Protein AF-A0A2A4JKI3-F1 (afdb_monomer)

pLDDT: mean 81.16, std 12.33, range [40.03, 95.62]

Structure (mmCIF, N/CA/C/O backbone):
data_AF-A0A2A4JKI3-F1
#
_entry.id   AF-A0A2A4JKI3-F1
#
loop_
_atom_site.group_PDB
_atom_site.id
_atom_site.type_symbol
_atom_site.label_atom_id
_atom_site.label_alt_id
_atom_site.label_comp_id
_atom_site.label_asym_id
_atom_site.label_entity_id
_atom_site.label_seq_id
_atom_site.pdbx_PDB_ins_code
_atom_site.Cartn_x
_atom_site.Cartn_y
_atom_site.Cartn_z
_atom_site.occupancy
_atom_site.B_iso_or_equiv
_atom_site.auth_seq_id
_atom_site.auth_comp_id
_atom_site.auth_asym_id
_atom_site.auth_atom_id
_atom_site.pdbx_PDB_model_num
ATOM 1 N N . MET A 1 1 ? -7.320 27.227 20.372 1.00 40.03 1 MET A N 1
ATOM 2 C CA . MET A 1 1 ? -8.506 26.398 20.065 1.00 40.03 1 MET A CA 1
ATOM 3 C C . MET A 1 1 ? -8.013 24.995 19.763 1.00 40.03 1 MET A C 1
ATOM 5 O O . MET A 1 1 ? -7.219 24.839 18.846 1.00 40.03 1 MET A O 1
ATOM 9 N N . LYS A 1 2 ? -8.360 24.001 20.586 1.00 55.75 2 LYS A N 1
ATOM 10 C CA . LYS A 1 2 ? -8.004 22.604 20.304 1.00 55.75 2 LYS A CA 1
ATOM 11 C C . LYS A 1 2 ? -8.910 22.155 19.156 1.00 55.75 2 LYS A C 1
ATOM 13 O O . LYS A 1 2 ? -10.120 22.131 19.334 1.00 55.75 2 LYS A O 1
ATOM 18 N N . GLY A 1 3 ? -8.345 21.924 17.973 1.00 58.88 3 GLY A N 1
ATOM 19 C CA . GLY A 1 3 ? -9.118 21.467 16.820 1.00 58.88 3 GLY A CA 1
ATOM 20 C C . GLY A 1 3 ? -9.644 20.059 17.081 1.00 58.88 3 GLY A C 1
ATOM 21 O O . GLY A 1 3 ? -8.864 19.109 17.128 1.00 58.88 3 GLY A O 1
ATOM 22 N N . GLU A 1 4 ? -10.950 19.923 17.292 1.00 60.06 4 GLU A N 1
ATOM 23 C CA . GLU A 1 4 ? -11.602 18.619 17.369 1.00 60.06 4 GLU A CA 1
ATOM 24 C C . GLU A 1 4 ? -11.674 18.031 15.958 1.00 60.06 4 GLU A C 1
ATOM 26 O O . GLU A 1 4 ? -12.298 18.589 15.058 1.00 60.06 4 GLU A O 1
ATOM 31 N N . ILE A 1 5 ? -10.970 16.920 15.737 1.00 69.69 5 ILE A N 1
ATOM 32 C CA . ILE A 1 5 ? -10.946 16.248 14.435 1.00 69.69 5 ILE A CA 1
ATOM 33 C C . ILE A 1 5 ? -12.315 15.576 14.224 1.00 69.69 5 ILE A C 1
ATOM 35 O O . ILE A 1 5 ? -12.744 14.828 15.108 1.00 69.69 5 ILE A O 1
ATOM 39 N N . PRO A 1 6 ? -13.002 15.806 13.087 1.00 63.47 6 PRO A N 1
ATOM 40 C CA . PRO A 1 6 ? -14.344 15.279 12.856 1.00 63.47 6 PRO A CA 1
ATOM 41 C C . PRO A 1 6 ? -14.367 13.747 12.891 1.00 63.47 6 PRO A C 1
ATOM 43 O O . PRO A 1 6 ? -13.513 13.074 12.314 1.00 63.47 6 PRO A O 1
ATOM 46 N N . VAL A 1 7 ? -15.374 13.187 13.567 1.00 63.50 7 VAL A N 1
ATOM 47 C CA . VAL A 1 7 ? -15.608 11.739 13.628 1.00 63.50 7 VAL A CA 1
ATOM 48 C C . VAL A 1 7 ? -16.392 11.322 12.384 1.00 63.50 7 VAL A C 1
ATOM 50 O O . VAL A 1 7 ? -17.596 11.562 12.287 1.00 63.50 7 VAL A O 1
ATOM 53 N N . CYS A 1 8 ? -15.725 10.678 11.427 1.00 58.94 8 CYS A N 1
ATOM 54 C CA . CYS A 1 8 ? -16.383 10.145 10.236 1.00 58.94 8 CYS A CA 1
ATOM 55 C C . CYS A 1 8 ? -17.254 8.937 10.609 1.00 58.94 8 CYS A C 1
ATOM 57 O O . CYS A 1 8 ? -16.764 7.832 10.833 1.00 58.94 8 CYS A O 1
ATOM 59 N N . THR A 1 9 ? -18.572 9.135 10.684 1.00 63.34 9 THR A N 1
ATOM 60 C CA . THR A 1 9 ? -19.531 8.066 11.020 1.00 63.34 9 THR A CA 1
ATOM 61 C C . THR A 1 9 ? -19.961 7.230 9.811 1.00 63.34 9 THR A C 1
ATOM 63 O O . THR A 1 9 ? -20.521 6.146 9.991 1.00 63.34 9 THR A O 1
ATOM 66 N N . ARG A 1 10 ? -19.692 7.704 8.585 1.00 65.62 10 ARG A N 1
ATOM 67 C CA . ARG A 1 10 ? -20.086 7.073 7.315 1.00 65.62 10 ARG A CA 1
ATOM 68 C C . ARG A 1 10 ? -18.909 7.057 6.332 1.00 65.62 10 ARG A C 1
ATOM 70 O O . ARG A 1 10 ? -18.187 8.042 6.223 1.00 65.62 10 ARG A O 1
ATOM 77 N N . CYS A 1 11 ? -18.728 5.941 5.624 1.00 65.31 11 CYS A N 1
ATOM 78 C CA . CYS A 1 11 ? -17.805 5.826 4.485 1.00 65.31 11 CYS A CA 1
ATOM 79 C C . CYS A 1 11 ? -18.468 6.407 3.215 1.00 65.31 11 CYS A C 1
ATOM 81 O O . CYS A 1 11 ? -19.695 6.536 3.194 1.00 65.31 11 CYS A O 1
ATOM 83 N N . CYS A 1 12 ? -17.713 6.689 2.141 1.00 63.09 12 CYS A N 1
ATOM 84 C CA . CYS A 1 12 ? -18.229 7.309 0.899 1.00 63.09 12 CYS A CA 1
ATOM 85 C C . CYS A 1 12 ? -19.414 6.574 0.223 1.00 63.09 12 CYS A C 1
ATOM 87 O O . CYS A 1 12 ? -20.092 7.162 -0.610 1.00 63.09 12 CYS A O 1
ATOM 89 N N . PHE A 1 13 ? -19.720 5.332 0.620 1.00 58.78 13 PHE A N 1
ATOM 90 C CA . PHE A 1 13 ? -20.855 4.535 0.128 1.00 58.78 13 PHE A CA 1
ATOM 91 C C . PHE A 1 13 ? -21.961 4.286 1.168 1.00 58.78 13 PHE A C 1
ATOM 93 O O . PHE A 1 13 ? -22.717 3.328 1.043 1.00 58.78 13 PHE A O 1
ATOM 100 N N . CYS A 1 14 ? -22.038 5.074 2.248 1.00 65.06 14 CYS A N 1
ATOM 101 C CA . CYS A 1 14 ? -22.984 4.857 3.360 1.00 65.06 14 CYS A CA 1
ATOM 102 C C . CYS A 1 14 ? -22.861 3.482 4.056 1.00 65.06 14 CYS A C 1
ATOM 104 O O . CYS A 1 14 ? -23.663 3.147 4.929 1.00 65.06 14 CYS A O 1
ATOM 106 N N . LEU A 1 15 ? -21.834 2.695 3.722 1.00 67.06 15 LEU A N 1
ATOM 107 C CA . LEU A 1 15 ? -21.525 1.443 4.393 1.00 67.06 15 LEU A CA 1
ATOM 108 C C . LEU A 1 15 ? -21.049 1.734 5.823 1.00 67.06 15 LEU A C 1
ATOM 110 O O . LEU A 1 15 ? -20.302 2.698 6.043 1.00 67.06 15 LEU A O 1
ATOM 114 N N . PRO A 1 16 ? -21.454 0.912 6.810 1.00 77.75 16 PRO A N 1
ATOM 115 C CA . PRO A 1 16 ? -20.935 1.039 8.162 1.00 77.75 16 PRO A CA 1
ATOM 116 C C . PRO A 1 16 ? -19.412 0.888 8.116 1.00 77.75 16 PRO A C 1
ATOM 118 O O . PRO A 1 16 ? -18.913 -0.044 7.487 1.00 77.75 16 PRO A O 1
ATOM 121 N N . LEU A 1 17 ? -18.703 1.805 8.785 1.00 78.12 17 LEU A N 1
ATOM 122 C CA . LEU A 1 17 ? -17.241 1.974 8.757 1.00 78.12 17 LEU A CA 1
ATOM 123 C C . LEU A 1 17 ? -16.471 0.642 8.707 1.00 78.12 17 LEU A C 1
ATOM 125 O O . LEU A 1 17 ? -15.689 0.411 7.791 1.00 78.12 17 LEU A O 1
ATOM 129 N N . ARG A 1 18 ? -16.815 -0.278 9.616 1.00 83.38 18 ARG A N 1
ATOM 130 C CA . ARG A 1 18 ? -16.218 -1.614 9.709 1.00 83.38 18 ARG A CA 1
ATOM 131 C C . ARG A 1 18 ? -16.399 -2.457 8.445 1.00 83.38 18 ARG A C 1
ATOM 133 O O . ARG A 1 18 ? -15.456 -3.090 8.005 1.00 83.38 18 ARG A O 1
ATOM 140 N N . ARG A 1 19 ? -17.590 -2.480 7.831 1.00 87.19 19 ARG A N 1
ATOM 141 C CA . ARG A 1 19 ? -17.819 -3.264 6.599 1.00 87.19 19 ARG A CA 1
ATOM 142 C C . ARG A 1 19 ? -17.070 -2.677 5.409 1.00 87.19 19 ARG A C 1
ATOM 144 O O . ARG A 1 19 ? -16.574 -3.446 4.600 1.00 87.19 19 ARG A O 1
ATOM 151 N N . GLY A 1 20 ? -16.985 -1.349 5.307 1.00 87.38 20 GLY A N 1
ATOM 152 C CA . GLY A 1 20 ? -16.233 -0.693 4.232 1.00 87.38 20 GLY A CA 1
ATOM 153 C C . GLY A 1 20 ? -14.737 -0.995 4.318 1.00 87.38 20 GLY A C 1
ATOM 154 O O . GLY A 1 20 ? -14.119 -1.377 3.331 1.00 87.38 20 GLY A O 1
ATOM 155 N N . LEU A 1 21 ? -14.187 -0.907 5.526 1.00 87.44 21 LEU A N 1
ATOM 156 C CA . LEU A 1 21 ? -12.785 -1.178 5.815 1.00 87.44 21 LEU A CA 1
ATOM 157 C C . LEU A 1 21 ? -12.411 -2.653 5.575 1.00 87.44 21 LEU A C 1
ATOM 159 O O . LEU A 1 21 ? -11.377 -2.953 4.982 1.00 87.44 21 LEU A O 1
ATOM 163 N N . LEU A 1 22 ? -13.306 -3.570 5.941 1.00 91.12 22 LEU A N 1
ATOM 164 C CA . LEU A 1 22 ? -13.141 -5.006 5.723 1.00 91.12 22 LEU A CA 1
ATOM 165 C C . LEU A 1 22 ? -13.308 -5.382 4.236 1.00 91.12 22 LEU A C 1
ATOM 167 O O . LEU A 1 22 ? -12.533 -6.177 3.714 1.00 91.12 22 LEU A O 1
ATOM 171 N N . ALA A 1 23 ? -14.254 -4.757 3.523 1.00 92.12 23 ALA A N 1
ATOM 172 C CA . ALA A 1 23 ? -14.400 -4.912 2.074 1.00 92.12 23 ALA A CA 1
ATOM 173 C C . ALA A 1 23 ? -13.159 -4.418 1.318 1.00 92.12 23 ALA A C 1
ATOM 175 O O . ALA A 1 23 ? -12.703 -5.084 0.392 1.00 92.12 23 ALA A O 1
ATOM 176 N N . TRP A 1 24 ? -12.578 -3.292 1.741 1.00 88.69 24 TRP A N 1
ATOM 177 C CA . TRP A 1 24 ? -11.319 -2.813 1.181 1.00 88.69 24 TRP A CA 1
ATOM 178 C C . TRP A 1 24 ? -10.157 -3.765 1.463 1.00 88.69 24 TRP A C 1
ATOM 180 O O . TRP A 1 24 ? -9.398 -4.070 0.551 1.00 88.69 24 TRP A O 1
ATOM 190 N N . GLY A 1 25 ? -10.043 -4.277 2.694 1.00 91.69 25 GLY A N 1
ATOM 191 C CA . GLY A 1 25 ? -9.040 -5.287 3.037 1.00 91.69 25 GLY A CA 1
ATOM 192 C C . GLY A 1 25 ? -9.123 -6.518 2.130 1.00 91.69 25 GLY A C 1
ATOM 193 O O . GLY A 1 25 ? -8.103 -6.977 1.627 1.00 91.69 25 GLY A O 1
ATOM 194 N N . TYR A 1 26 ? -10.333 -7.005 1.836 1.00 94.50 26 TYR A N 1
ATOM 195 C CA . TYR A 1 26 ? -10.526 -8.099 0.878 1.00 94.50 26 TYR A CA 1
ATOM 196 C C . TYR A 1 26 ? -10.175 -7.723 -0.559 1.00 94.50 26 TYR A C 1
ATOM 198 O O . TYR A 1 26 ? -9.514 -8.505 -1.236 1.00 94.50 26 TYR A O 1
ATOM 206 N N . LEU A 1 27 ? -10.594 -6.544 -1.027 1.00 93.00 27 LEU A N 1
ATOM 207 C CA . LEU A 1 27 ? -10.241 -6.072 -2.366 1.00 93.00 27 LEU A CA 1
ATOM 208 C C . LEU A 1 27 ? -8.719 -6.000 -2.524 1.00 93.00 27 LEU A C 1
ATOM 210 O O . LEU A 1 27 ? -8.181 -6.475 -3.520 1.00 93.00 27 LEU A O 1
ATOM 214 N N . LYS A 1 28 ? -8.034 -5.473 -1.507 1.00 91.06 28 LYS A N 1
ATOM 215 C CA . LYS A 1 28 ? -6.579 -5.407 -1.456 1.00 91.06 28 LYS A CA 1
ATOM 216 C C . LYS A 1 28 ? -5.944 -6.799 -1.480 1.00 91.06 28 LYS A C 1
ATOM 218 O O . LYS A 1 28 ? -5.084 -7.028 -2.317 1.00 91.06 28 LYS A O 1
ATOM 223 N N . LEU A 1 29 ? -6.427 -7.752 -0.678 1.00 94.25 29 LEU A N 1
ATOM 224 C CA . LEU A 1 29 ? -5.935 -9.137 -0.724 1.00 94.25 29 LEU A CA 1
ATOM 225 C C . LEU A 1 29 ? -6.094 -9.784 -2.101 1.00 94.25 29 LEU A C 1
ATOM 227 O O . LEU A 1 29 ? -5.197 -10.502 -2.533 1.00 94.25 29 LEU A O 1
ATOM 231 N N . ILE A 1 30 ? -7.213 -9.549 -2.793 1.00 95.62 30 ILE A N 1
ATOM 232 C CA . ILE A 1 30 ? -7.428 -10.076 -4.148 1.00 95.62 30 ILE A CA 1
ATOM 233 C C . ILE A 1 30 ? -6.391 -9.487 -5.107 1.00 95.62 30 ILE A C 1
ATOM 235 O O . ILE A 1 30 ? -5.756 -10.234 -5.846 1.00 95.62 30 ILE A O 1
ATOM 239 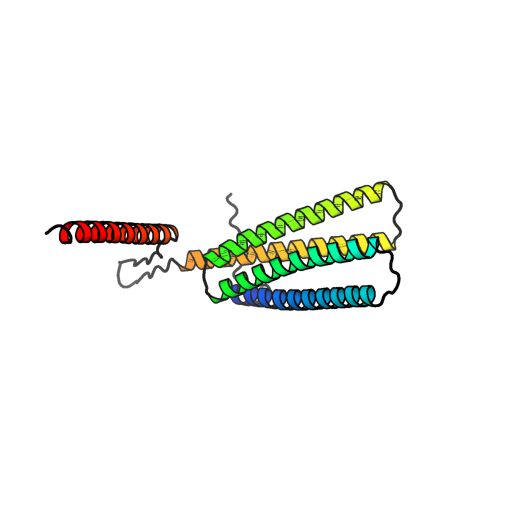N N . VAL A 1 31 ? -6.189 -8.167 -5.067 1.00 93.25 31 VAL A N 1
ATOM 240 C CA . VAL A 1 31 ? -5.192 -7.481 -5.902 1.00 93.25 31 VAL A CA 1
ATOM 241 C C . VAL A 1 31 ? -3.779 -7.985 -5.598 1.00 93.25 31 VAL A C 1
ATOM 243 O O . VAL A 1 31 ? -3.060 -8.347 -6.526 1.00 93.25 31 VAL A O 1
ATOM 246 N N . ASP A 1 32 ? -3.408 -8.087 -4.322 1.00 92.25 32 ASP A N 1
ATOM 247 C CA . ASP A 1 32 ? -2.088 -8.561 -3.896 1.00 92.25 32 ASP A CA 1
ATOM 248 C C . ASP A 1 32 ? -1.869 -10.028 -4.316 1.00 92.25 32 ASP A C 1
ATOM 250 O O . ASP A 1 32 ? -0.795 -10.383 -4.797 1.00 92.25 32 ASP A O 1
ATOM 254 N N . THR A 1 33 ? -2.902 -10.876 -4.231 1.00 94.56 33 THR A N 1
ATOM 255 C CA . THR A 1 33 ? -2.841 -12.278 -4.686 1.00 94.56 33 THR A CA 1
A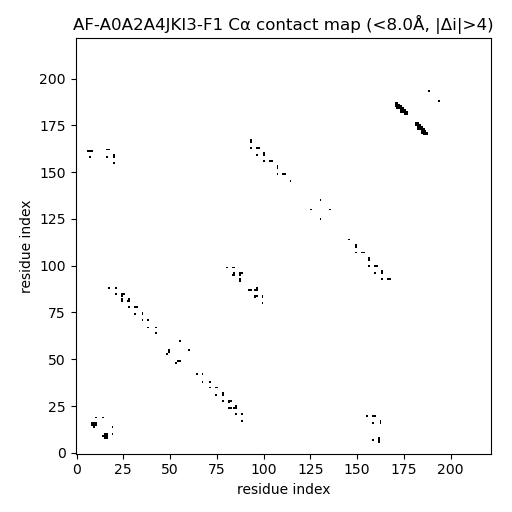TOM 256 C C . THR A 1 33 ? -2.622 -12.374 -6.194 1.00 94.56 33 THR A C 1
ATOM 258 O O . THR A 1 33 ? -1.766 -13.134 -6.643 1.00 94.56 33 THR A O 1
ATOM 261 N N . LEU A 1 34 ? -3.375 -11.601 -6.986 1.00 94.94 34 LEU A N 1
ATOM 262 C CA . LEU A 1 34 ? -3.215 -11.562 -8.443 1.00 94.94 34 LEU A CA 1
ATOM 263 C C . LEU A 1 34 ? -1.823 -11.060 -8.835 1.00 94.94 34 LEU A C 1
ATOM 265 O O . LEU A 1 34 ? -1.208 -11.603 -9.750 1.00 94.94 34 LEU A O 1
ATOM 269 N N . TYR A 1 35 ? -1.310 -10.060 -8.118 1.00 91.44 35 TYR A N 1
ATOM 270 C CA . TYR A 1 35 ? 0.022 -9.520 -8.349 1.00 91.44 35 TYR A CA 1
ATOM 271 C C . TYR A 1 35 ? 1.121 -10.543 -8.035 1.00 91.44 35 TYR A C 1
ATOM 273 O O . TYR A 1 35 ? 2.015 -10.754 -8.852 1.00 91.44 35 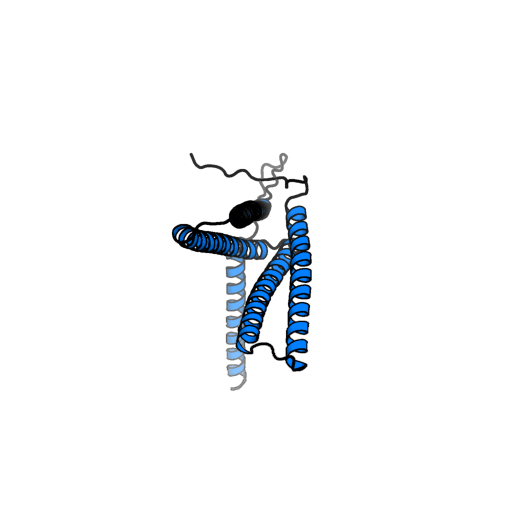TYR A O 1
ATOM 281 N N . ILE A 1 36 ? 1.039 -11.228 -6.888 1.00 93.12 36 ILE A N 1
ATOM 282 C CA . ILE A 1 36 ? 1.978 -12.300 -6.524 1.00 93.12 36 ILE A CA 1
ATOM 283 C C . ILE A 1 36 ? 1.948 -13.415 -7.574 1.00 93.12 36 ILE A C 1
ATOM 285 O O . ILE A 1 36 ? 3.010 -13.860 -8.003 1.00 93.12 36 ILE A O 1
ATOM 289 N N . ALA A 1 37 ? 0.758 -13.827 -8.026 1.00 94.75 37 ALA A N 1
ATOM 290 C CA . ALA A 1 37 ? 0.616 -14.834 -9.074 1.00 94.75 37 ALA A CA 1
ATOM 291 C C . ALA A 1 37 ? 1.309 -14.393 -10.373 1.00 94.75 37 ALA A C 1
ATOM 293 O O . ALA A 1 37 ? 2.139 -15.130 -10.901 1.00 94.75 37 ALA A O 1
ATOM 294 N N . PHE A 1 38 ? 1.056 -13.163 -10.829 1.00 93.12 38 PHE A N 1
ATOM 295 C CA . PHE A 1 38 ? 1.670 -12.606 -12.036 1.00 93.12 38 PHE A CA 1
ATOM 296 C C . PHE A 1 38 ? 3.203 -12.521 -11.946 1.00 93.12 38 PHE A C 1
ATOM 298 O O . PHE A 1 38 ? 3.907 -12.924 -12.873 1.00 93.12 38 PHE A O 1
ATOM 305 N N . VAL A 1 39 ? 3.739 -12.039 -10.819 1.00 90.00 39 VAL A N 1
ATOM 306 C CA . VAL A 1 39 ? 5.194 -11.971 -10.600 1.00 90.00 39 VAL A CA 1
ATOM 307 C C . VAL A 1 39 ? 5.803 -13.367 -10.517 1.00 90.00 39 VAL A C 1
ATOM 309 O O . VAL A 1 39 ? 6.880 -13.590 -11.064 1.00 90.00 39 VAL A O 1
ATOM 312 N N . SER A 1 40 ? 5.128 -14.318 -9.868 1.00 91.81 40 SER A N 1
ATOM 313 C CA . SER A 1 40 ? 5.609 -15.699 -9.771 1.00 91.81 40 SER A CA 1
ATOM 314 C C . SER A 1 40 ? 5.650 -16.404 -11.129 1.00 91.81 40 SER A C 1
ATOM 316 O O . SER A 1 40 ? 6.618 -17.107 -11.409 1.00 91.81 40 SER A O 1
ATOM 318 N N . ASP A 1 41 ? 4.662 -16.154 -11.990 1.00 92.50 41 ASP A N 1
ATOM 319 C CA . ASP A 1 41 ? 4.610 -16.676 -13.357 1.00 92.50 41 ASP A CA 1
ATOM 320 C C . ASP A 1 41 ? 5.724 -16.063 -14.219 1.00 92.50 41 ASP A C 1
ATOM 322 O O . ASP A 1 41 ? 6.523 -16.778 -14.819 1.00 92.50 41 ASP A O 1
ATOM 326 N N . SER A 1 42 ? 5.895 -14.738 -14.142 1.00 88.88 42 SER A N 1
ATOM 327 C CA . SER A 1 42 ? 6.986 -14.020 -14.821 1.00 88.88 42 SER A CA 1
ATOM 328 C C . SER A 1 42 ? 8.376 -14.513 -14.382 1.00 88.88 42 SER A C 1
ATOM 330 O O . SER A 1 42 ? 9.297 -14.647 -15.194 1.00 88.88 42 SER A O 1
ATOM 332 N N . LEU A 1 43 ? 8.547 -14.803 -13.087 1.00 89.81 43 LEU A N 1
ATOM 333 C CA . LEU A 1 43 ? 9.774 -15.387 -12.542 1.00 89.81 43 LEU A CA 1
ATOM 334 C C . LEU A 1 43 ? 10.003 -16.807 -13.066 1.00 89.81 43 LEU A C 1
ATOM 336 O O . LEU A 1 43 ? 11.129 -17.141 -13.438 1.00 89.81 43 LEU A O 1
ATOM 340 N N . LEU A 1 44 ? 8.955 -17.632 -13.119 1.00 90.75 44 LEU A N 1
ATOM 341 C CA . LEU A 1 44 ? 9.034 -18.995 -13.635 1.00 90.75 44 LEU A CA 1
ATOM 342 C C . LEU A 1 44 ? 9.437 -19.003 -15.113 1.00 90.75 44 LEU A C 1
ATOM 344 O O . LEU A 1 44 ? 10.362 -19.729 -15.479 1.00 90.75 44 LEU A O 1
ATOM 348 N N . GLU A 1 45 ? 8.811 -18.164 -15.942 1.00 88.69 45 GLU A N 1
ATOM 349 C CA . GLU A 1 45 ? 9.188 -18.001 -17.348 1.00 88.69 45 GLU A CA 1
ATOM 350 C C . GLU A 1 45 ? 10.656 -17.587 -17.478 1.00 88.69 45 GLU A C 1
ATOM 352 O O . GLU A 1 45 ? 11.410 -18.201 -18.233 1.00 88.69 45 GLU A O 1
ATOM 357 N N . THR A 1 46 ? 11.099 -16.603 -16.691 1.00 85.62 46 THR A N 1
ATOM 358 C CA . THR A 1 46 ? 12.491 -16.126 -16.709 1.00 85.62 46 THR A CA 1
ATOM 359 C C . THR A 1 46 ? 1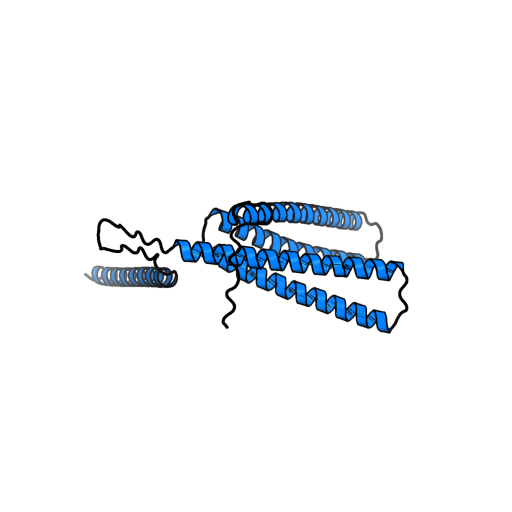3.484 -17.246 -16.375 1.00 85.62 46 THR A C 1
ATOM 361 O O . THR A 1 46 ? 14.519 -17.382 -17.034 1.00 85.62 46 THR A O 1
ATOM 364 N N . ILE A 1 47 ? 13.165 -18.090 -15.389 1.00 86.31 47 ILE A N 1
ATOM 365 C CA . ILE A 1 47 ? 13.991 -19.244 -15.011 1.00 86.31 47 ILE A CA 1
ATOM 366 C C . ILE A 1 47 ? 13.994 -20.302 -16.124 1.00 86.31 47 ILE A C 1
ATOM 368 O O . ILE A 1 47 ? 15.060 -20.805 -16.479 1.00 86.31 47 ILE A O 1
ATOM 372 N N . LEU A 1 48 ? 12.839 -20.618 -16.717 1.00 87.81 48 LEU A N 1
ATOM 373 C CA . LEU A 1 48 ? 12.732 -21.590 -17.812 1.00 87.81 48 LEU A CA 1
ATOM 374 C C . LEU A 1 48 ? 13.498 -21.139 -19.063 1.00 87.81 48 LEU A C 1
ATOM 376 O O . LEU A 1 48 ? 14.206 -21.940 -19.675 1.00 87.81 48 LEU A O 1
ATOM 380 N N . TYR A 1 49 ? 13.421 -19.853 -19.416 1.00 84.88 49 TYR A N 1
ATOM 381 C CA . TYR A 1 49 ? 14.204 -19.280 -20.512 1.00 84.88 49 TYR A CA 1
ATOM 382 C C . TYR A 1 49 ? 15.711 -19.357 -20.249 1.00 84.88 49 TYR A C 1
ATOM 384 O O . TYR A 1 49 ? 16.471 -19.668 -21.167 1.00 84.88 49 TYR A O 1
ATOM 392 N N . SER A 1 50 ? 16.136 -19.123 -19.003 1.00 83.25 50 SER A N 1
ATOM 393 C CA . SER A 1 50 ? 17.536 -19.270 -18.584 1.00 83.25 50 SER A CA 1
ATOM 394 C C . SER A 1 50 ? 18.024 -20.720 -18.722 1.00 83.25 50 SER A C 1
ATOM 396 O O . SER A 1 50 ? 19.109 -20.966 -19.249 1.00 83.25 50 SER A O 1
ATOM 398 N N . LEU A 1 51 ? 17.198 -21.698 -18.330 1.00 83.94 51 LEU A N 1
ATOM 399 C CA . LEU A 1 51 ? 17.522 -23.128 -18.429 1.00 83.94 51 LEU A CA 1
ATOM 400 C C . LEU A 1 51 ? 17.573 -23.642 -19.875 1.00 83.94 51 LEU A C 1
ATOM 402 O O . LEU A 1 51 ? 18.392 -24.506 -20.181 1.00 83.94 51 LEU A O 1
ATOM 406 N N . ASN A 1 52 ? 16.752 -23.093 -20.776 1.00 86.44 52 ASN A N 1
ATOM 407 C CA . ASN A 1 52 ? 16.730 -23.470 -22.195 1.00 86.44 52 ASN A CA 1
ATOM 408 C C . ASN A 1 52 ? 17.940 -22.956 -23.006 1.00 86.44 52 ASN A C 1
ATOM 410 O O . ASN A 1 52 ? 17.989 -23.152 -24.220 1.00 86.44 52 ASN A O 1
ATOM 414 N N . GLY A 1 53 ? 18.927 -22.317 -22.367 1.00 72.75 53 GLY A N 1
ATOM 415 C CA . GLY A 1 53 ? 20.206 -21.977 -22.999 1.00 72.75 53 GLY A CA 1
ATOM 416 C C . GLY A 1 53 ? 20.132 -20.855 -24.038 1.00 72.75 53 GLY A C 1
ATOM 417 O O . GLY A 1 53 ? 21.054 -20.695 -24.839 1.00 72.75 53 GLY A O 1
ATOM 418 N N . ILE A 1 54 ? 19.056 -20.060 -24.046 1.00 71.81 54 ILE A N 1
ATOM 419 C CA . ILE A 1 54 ? 18.979 -18.862 -24.886 1.00 71.81 54 ILE A CA 1
ATOM 420 C C . ILE A 1 54 ? 19.887 -17.802 -24.254 1.00 71.81 54 ILE A C 1
ATOM 422 O O . ILE A 1 54 ? 19.607 -17.301 -23.167 1.00 71.81 54 ILE A O 1
ATOM 426 N N . ASN A 1 55 ? 20.993 -17.488 -24.935 1.00 63.75 55 ASN A N 1
ATOM 427 C CA . ASN A 1 55 ? 22.060 -16.586 -24.487 1.00 63.75 55 ASN A CA 1
ATOM 428 C C . ASN A 1 55 ? 21.564 -15.148 -24.236 1.00 63.75 55 ASN A C 1
ATOM 430 O O . ASN A 1 55 ? 21.789 -14.248 -25.047 1.00 63.75 55 ASN A O 1
ATOM 434 N N . ARG A 1 56 ? 20.915 -14.900 -23.095 1.00 65.00 56 ARG A N 1
ATOM 435 C CA . ARG A 1 56 ? 20.802 -13.555 -22.526 1.00 65.00 56 ARG A CA 1
ATOM 436 C C . ARG A 1 56 ? 22.093 -13.214 -21.771 1.00 65.00 56 ARG A C 1
ATOM 438 O O . ARG A 1 56 ? 22.696 -14.100 -21.164 1.00 65.00 56 ARG A O 1
ATOM 445 N N . PRO A 1 57 ? 22.533 -11.943 -21.785 1.00 70.81 57 PRO A N 1
ATOM 446 C CA . PRO A 1 57 ? 23.691 -11.516 -21.010 1.00 70.81 57 PRO A CA 1
ATOM 447 C C . PRO A 1 57 ? 23.442 -11.806 -19.525 1.00 70.81 57 PRO A C 1
ATOM 449 O O . PRO A 1 57 ? 22.515 -11.266 -18.921 1.00 70.81 57 PRO A O 1
ATOM 452 N N . SER A 1 58 ? 24.273 -12.671 -18.944 1.00 72.12 58 SER A N 1
ATOM 453 C CA . SER A 1 58 ? 24.101 -13.216 -17.592 1.00 72.12 58 SER A CA 1
ATOM 454 C C . SER A 1 58 ? 23.940 -12.133 -16.521 1.00 72.12 58 SER A C 1
ATOM 456 O O . SER A 1 58 ? 23.107 -12.280 -15.633 1.00 72.12 58 SER A O 1
ATOM 458 N N . GLY A 1 59 ? 24.657 -11.010 -16.633 1.00 74.75 59 GLY A N 1
ATOM 459 C CA . GLY A 1 59 ? 24.572 -9.907 -15.667 1.00 74.75 59 GLY A CA 1
ATOM 460 C C . GLY A 1 59 ? 23.182 -9.267 -15.553 1.00 74.75 59 GLY A C 1
ATOM 461 O O . GLY A 1 59 ? 22.760 -8.930 -14.450 1.00 74.75 59 GLY A O 1
ATOM 462 N N . LEU A 1 60 ? 22.448 -9.154 -16.664 1.00 75.62 60 LEU A N 1
ATOM 463 C CA . LEU A 1 60 ? 21.137 -8.495 -16.697 1.00 75.62 60 LEU A CA 1
ATOM 464 C C . LEU A 1 60 ? 20.049 -9.391 -16.076 1.00 75.62 60 LEU A C 1
ATOM 466 O O . LEU A 1 60 ? 19.201 -8.915 -15.323 1.00 75.62 60 LEU A O 1
ATOM 470 N N . LEU A 1 61 ? 20.157 -10.709 -16.284 1.00 80.19 61 LEU A N 1
ATOM 471 C CA . LEU A 1 61 ? 19.292 -11.707 -15.646 1.00 80.19 61 LEU A CA 1
ATOM 472 C C . LEU A 1 61 ? 19.430 -11.711 -14.117 1.00 80.19 61 LEU A C 1
ATOM 474 O O . LEU A 1 61 ? 18.422 -11.755 -13.416 1.00 80.19 61 LEU A O 1
ATOM 478 N N . TYR A 1 62 ? 20.657 -11.635 -13.586 1.00 83.44 62 TYR A N 1
ATOM 479 C CA . TYR A 1 62 ? 20.867 -11.598 -12.133 1.00 83.44 62 TYR A CA 1
ATOM 480 C C . TYR A 1 62 ? 20.252 -10.349 -11.497 1.00 83.44 62 TYR A C 1
ATOM 482 O O . TYR A 1 62 ? 19.639 -10.453 -10.432 1.00 83.44 62 TYR A O 1
ATOM 490 N N . SER A 1 63 ? 20.368 -9.181 -12.140 1.00 82.12 63 SER A N 1
ATOM 491 C CA . SER A 1 63 ? 19.732 -7.958 -11.640 1.00 82.12 63 SER A CA 1
ATOM 492 C C . SER A 1 63 ? 18.207 -8.035 -11.681 1.00 82.12 63 SER A C 1
ATOM 494 O O . SER A 1 63 ? 17.571 -7.706 -10.684 1.00 82.12 63 SER A O 1
ATOM 496 N N . GLU A 1 64 ? 17.618 -8.518 -12.781 1.00 83.19 64 GLU A N 1
ATOM 497 C CA . GLU A 1 64 ? 16.160 -8.659 -12.913 1.00 83.19 64 GLU A CA 1
ATOM 498 C C . GLU A 1 64 ? 15.600 -9.624 -11.865 1.00 83.19 64 GLU A C 1
ATOM 500 O O . GLU A 1 64 ? 14.632 -9.301 -11.175 1.00 83.19 64 GLU A O 1
ATOM 505 N N . LEU A 1 65 ? 16.257 -10.771 -11.675 1.00 87.25 65 LEU A N 1
ATOM 506 C CA . LEU A 1 65 ? 15.852 -11.773 -10.694 1.00 87.25 65 LEU A CA 1
ATOM 507 C C . LEU A 1 65 ? 15.986 -11.248 -9.259 1.00 87.25 65 LEU A C 1
ATOM 509 O O . LEU A 1 65 ? 15.091 -11.451 -8.443 1.00 87.25 65 LEU A O 1
ATOM 513 N N . THR A 1 66 ? 17.063 -10.518 -8.957 1.00 87.69 66 THR A N 1
ATOM 514 C CA . THR A 1 66 ? 17.255 -9.904 -7.634 1.00 87.69 66 THR A CA 1
ATOM 515 C C . THR A 1 66 ? 16.164 -8.876 -7.339 1.00 87.69 66 THR A C 1
ATOM 517 O O . THR A 1 66 ? 15.564 -8.907 -6.266 1.00 87.69 66 THR A O 1
ATOM 520 N N . VAL A 1 67 ? 15.860 -7.993 -8.295 1.00 86.06 67 VAL A N 1
ATOM 521 C CA . VAL A 1 67 ? 14.801 -6.983 -8.147 1.00 86.06 67 VAL A CA 1
ATOM 522 C C . VAL A 1 67 ? 13.435 -7.648 -7.988 1.00 86.06 67 VAL A C 1
ATOM 524 O O . VAL A 1 67 ? 12.683 -7.285 -7.084 1.00 86.06 67 VAL A O 1
ATOM 527 N N . ALA A 1 68 ? 13.123 -8.652 -8.806 1.00 86.50 68 ALA A N 1
ATOM 528 C CA . ALA A 1 68 ? 11.861 -9.377 -8.726 1.00 86.50 68 ALA A CA 1
ATOM 529 C C . ALA A 1 68 ? 11.692 -10.114 -7.386 1.00 86.50 68 ALA A C 1
ATOM 531 O O . ALA A 1 68 ? 10.611 -10.060 -6.802 1.00 86.50 68 ALA A O 1
ATOM 532 N N . LEU A 1 69 ? 12.751 -10.732 -6.849 1.00 89.75 69 LEU A N 1
ATOM 533 C CA . LEU A 1 69 ? 12.727 -11.364 -5.524 1.00 89.75 69 LEU A CA 1
ATOM 534 C C . LEU A 1 69 ? 12.514 -10.348 -4.394 1.00 89.75 69 LEU A C 1
ATOM 536 O O . LEU A 1 69 ? 11.724 -10.601 -3.483 1.00 89.75 69 LEU A O 1
ATOM 540 N N . ILE A 1 70 ? 13.180 -9.190 -4.456 1.00 89.06 70 ILE A N 1
ATOM 541 C CA . ILE A 1 70 ? 12.991 -8.113 -3.474 1.00 89.06 70 ILE A CA 1
ATOM 542 C C . ILE A 1 70 ? 11.543 -7.622 -3.513 1.00 89.06 70 ILE A C 1
ATOM 544 O O . ILE A 1 70 ? 10.892 -7.553 -2.469 1.00 89.06 70 ILE A O 1
ATOM 548 N N . LEU A 1 71 ? 11.010 -7.342 -4.704 1.00 85.31 71 LEU A N 1
ATOM 549 C CA . LEU A 1 71 ? 9.617 -6.933 -4.866 1.00 85.31 71 LEU A CA 1
ATOM 550 C C . LEU A 1 71 ? 8.666 -8.002 -4.322 1.00 85.31 71 LEU A C 1
ATOM 552 O O . LEU A 1 71 ? 7.805 -7.681 -3.507 1.00 85.31 71 LEU A O 1
ATOM 556 N N . LEU A 1 72 ? 8.863 -9.271 -4.684 1.00 90.38 72 LEU A N 1
ATOM 557 C CA . LEU A 1 72 ? 8.052 -10.384 -4.191 1.00 90.38 72 LEU A CA 1
ATOM 558 C C . LEU A 1 72 ? 8.042 -10.445 -2.655 1.00 90.38 72 LEU A C 1
ATOM 560 O O . LEU A 1 72 ? 6.980 -10.598 -2.057 1.00 90.38 72 LEU A O 1
ATOM 564 N N . SER A 1 73 ? 9.196 -10.265 -2.005 1.00 90.88 73 SER A N 1
ATOM 565 C CA . SER A 1 73 ? 9.299 -10.265 -0.538 1.00 90.88 73 SER A CA 1
ATOM 566 C C . SER A 1 73 ? 8.530 -9.110 0.122 1.00 90.88 73 SER A C 1
ATOM 568 O O . SER A 1 73 ? 7.889 -9.292 1.163 1.00 90.88 73 SER A O 1
ATOM 570 N N . LEU A 1 74 ? 8.527 -7.934 -0.512 1.00 87.00 74 LEU A N 1
ATOM 571 C CA . LEU A 1 74 ? 7.787 -6.764 -0.053 1.00 87.00 74 LEU A CA 1
ATOM 572 C C . LEU A 1 74 ? 6.276 -6.996 -0.176 1.00 87.00 74 LEU A C 1
ATOM 574 O O . LEU A 1 74 ? 5.547 -6.786 0.793 1.00 87.00 74 LEU A O 1
ATOM 578 N N . PHE A 1 75 ? 5.815 -7.511 -1.319 1.00 87.69 75 PHE A N 1
ATOM 579 C CA . PHE A 1 75 ? 4.401 -7.833 -1.529 1.00 87.69 75 PHE A CA 1
ATOM 580 C C . PHE A 1 75 ? 3.908 -8.961 -0.622 1.00 87.69 75 PHE A C 1
ATOM 582 O O . PHE A 1 75 ? 2.788 -8.893 -0.127 1.00 87.69 75 PHE A O 1
ATOM 589 N N . LEU A 1 76 ? 4.739 -9.964 -0.332 1.00 92.75 76 LEU A N 1
ATOM 590 C CA . LEU A 1 76 ? 4.404 -11.000 0.648 1.00 92.75 76 LEU A CA 1
ATOM 591 C C . LEU A 1 76 ? 4.224 -10.414 2.051 1.00 92.75 76 LEU A C 1
ATOM 593 O O . LEU A 1 76 ? 3.293 -10.786 2.761 1.00 92.75 76 LEU A O 1
ATOM 597 N N . THR A 1 77 ? 5.083 -9.473 2.444 1.00 89.31 77 THR A N 1
ATOM 598 C CA . THR A 1 77 ? 4.970 -8.800 3.745 1.00 89.31 77 THR A CA 1
ATOM 599 C C . THR A 1 77 ? 3.675 -7.990 3.838 1.00 89.31 77 THR A C 1
ATOM 601 O O . THR A 1 77 ? 2.969 -8.057 4.846 1.00 89.31 77 THR A O 1
ATOM 604 N N . ASP A 1 78 ? 3.324 -7.270 2.773 1.00 87.38 78 ASP A N 1
ATOM 605 C CA . ASP A 1 78 ? 2.085 -6.493 2.684 1.00 87.38 78 ASP A CA 1
ATOM 606 C C . ASP A 1 78 ? 0.831 -7.387 2.653 1.00 87.38 78 ASP A C 1
ATOM 608 O O . ASP A 1 78 ? -0.160 -7.116 3.339 1.00 87.38 78 ASP A O 1
ATOM 612 N N . PHE A 1 79 ? 0.906 -8.522 1.954 1.00 92.88 79 PHE A N 1
ATOM 613 C CA . PHE A 1 79 ? -0.132 -9.548 1.959 1.00 92.88 79 PHE A CA 1
ATOM 614 C C . PHE A 1 79 ? -0.368 -10.077 3.378 1.00 92.88 79 PHE A C 1
ATOM 616 O O . PHE A 1 79 ? -1.499 -10.061 3.867 1.00 92.88 79 PHE A O 1
ATOM 623 N N . VAL A 1 80 ? 0.695 -10.467 4.093 1.00 93.00 80 VAL A N 1
ATOM 624 C CA . VAL A 1 80 ? 0.600 -10.938 5.485 1.00 93.00 80 VAL A CA 1
ATOM 625 C C . VAL A 1 80 ? -0.004 -9.859 6.384 1.00 93.00 80 VAL A C 1
ATOM 627 O O . VAL A 1 80 ? -0.954 -10.140 7.117 1.00 93.00 80 VAL A O 1
ATOM 630 N N . ALA A 1 81 ? 0.454 -8.611 6.294 1.00 88.56 81 ALA A N 1
ATOM 631 C CA . ALA A 1 81 ? -0.107 -7.518 7.085 1.00 88.56 81 ALA A CA 1
ATOM 632 C C . ALA A 1 81 ? -1.605 -7.297 6.806 1.00 88.56 81 ALA A C 1
ATOM 634 O O . ALA A 1 81 ? -2.397 -7.124 7.738 1.00 88.56 81 ALA A O 1
ATOM 635 N N . THR A 1 82 ? -2.017 -7.378 5.539 1.00 91.25 82 THR A N 1
ATOM 636 C CA . THR A 1 82 ? -3.422 -7.244 5.135 1.00 91.25 82 THR A CA 1
ATOM 637 C C . THR A 1 82 ? -4.266 -8.431 5.617 1.00 91.25 82 THR A C 1
ATOM 639 O O . THR A 1 82 ? -5.409 -8.243 6.037 1.00 91.25 82 THR A O 1
ATOM 642 N N . THR A 1 83 ? -3.721 -9.652 5.661 1.00 92.88 83 THR A N 1
ATOM 643 C CA . THR A 1 83 ? -4.441 -10.794 6.255 1.00 92.88 83 THR A CA 1
ATOM 644 C C . THR A 1 83 ? -4.652 -10.616 7.758 1.00 92.88 83 THR A C 1
ATOM 646 O O . THR A 1 83 ? -5.772 -10.805 8.238 1.00 92.88 83 THR A O 1
ATOM 649 N N . ILE A 1 84 ? -3.627 -10.170 8.497 1.00 91.19 84 ILE A N 1
ATOM 650 C CA . ILE A 1 84 ? -3.725 -9.877 9.936 1.00 91.19 84 ILE A CA 1
ATOM 651 C C . ILE A 1 84 ? -4.798 -8.816 10.181 1.00 91.19 84 ILE A C 1
ATOM 653 O O . ILE A 1 84 ? -5.605 -8.947 11.101 1.00 91.19 84 ILE A O 1
ATOM 657 N N . PHE A 1 85 ? -4.859 -7.796 9.327 1.00 89.88 85 PHE A N 1
ATOM 658 C CA . PHE A 1 85 ? -5.894 -6.774 9.380 1.00 89.88 85 PHE A CA 1
ATOM 659 C C . PHE A 1 85 ? -7.303 -7.320 9.175 1.00 89.88 85 PHE A C 1
ATOM 661 O O . PHE A 1 85 ? -8.198 -7.003 9.957 1.00 89.88 85 PHE A O 1
ATOM 668 N N . VAL A 1 86 ? -7.515 -8.157 8.159 1.00 93.69 86 VAL A N 1
ATOM 669 C CA . VAL A 1 86 ? -8.825 -8.767 7.898 1.00 93.69 86 VAL A CA 1
ATOM 670 C C . VAL A 1 86 ? -9.248 -9.659 9.070 1.00 93.69 86 VAL A C 1
ATOM 672 O O . VAL A 1 86 ? -10.391 -9.579 9.527 1.00 93.69 86 VAL A O 1
ATOM 675 N N . VAL A 1 87 ? -8.323 -10.449 9.623 1.00 93.31 87 VAL A N 1
ATOM 676 C CA . VAL A 1 87 ? -8.570 -11.282 10.810 1.00 93.31 87 VAL A CA 1
ATOM 677 C C . VAL A 1 87 ? -8.874 -10.419 12.043 1.00 93.31 87 VAL A C 1
ATOM 679 O O . VAL A 1 87 ? -9.835 -10.692 12.768 1.00 93.31 87 VAL A O 1
ATOM 682 N N . GLY A 1 88 ? -8.126 -9.336 12.267 1.00 88.00 88 GLY A N 1
ATOM 683 C CA . GLY A 1 88 ? -8.374 -8.365 13.340 1.00 88.00 88 GLY A CA 1
ATOM 684 C C . GLY A 1 88 ? -9.744 -7.693 13.209 1.00 88.00 88 GLY A C 1
ATOM 685 O O . GLY A 1 88 ? -10.510 -7.605 14.172 1.00 88.00 88 GLY A O 1
ATOM 686 N N . GLY A 1 89 ? -10.103 -7.320 11.980 1.00 88.50 89 GLY A N 1
ATOM 687 C CA . GLY A 1 89 ? -11.398 -6.753 11.630 1.00 88.50 89 GLY A CA 1
ATOM 688 C C . GLY A 1 89 ? -12.558 -7.696 11.946 1.00 88.50 89 GLY A C 1
ATOM 689 O O . GLY A 1 89 ? -13.586 -7.239 12.448 1.00 88.50 89 GLY A O 1
ATOM 690 N N . HIS A 1 90 ? -12.405 -9.008 11.730 1.00 91.00 90 HIS A N 1
ATOM 691 C CA . HIS A 1 90 ? -13.419 -10.021 12.066 1.00 91.00 90 HIS A CA 1
ATOM 692 C C . HIS A 1 90 ? -13.509 -10.323 13.561 1.00 91.00 90 HIS A C 1
ATOM 694 O O . HIS A 1 90 ? -14.613 -10.331 14.113 1.00 91.00 90 HIS A O 1
ATOM 700 N N . THR A 1 91 ? -12.364 -10.500 14.222 1.00 89.00 91 THR A N 1
ATOM 701 C CA . THR A 1 91 ? -12.271 -10.873 15.647 1.00 89.00 91 THR A CA 1
ATOM 702 C C . THR A 1 91 ? -12.683 -9.754 16.605 1.00 89.00 91 THR A C 1
ATOM 704 O O . THR A 1 91 ? -12.847 -10.010 17.794 1.00 89.00 91 THR A O 1
ATOM 707 N N . LYS A 1 92 ? -12.905 -8.525 16.106 1.00 85.44 92 LYS A N 1
ATOM 708 C CA . LYS A 1 92 ? -13.213 -7.324 16.913 1.00 85.44 92 LYS A CA 1
ATOM 709 C C . LYS A 1 92 ? -12.142 -7.028 17.970 1.00 85.44 92 LYS A C 1
ATOM 711 O O . LYS A 1 92 ? -12.425 -6.347 18.953 1.00 85.44 92 LYS A O 1
ATOM 716 N N . ASN A 1 93 ? -10.928 -7.537 17.782 1.00 83.81 93 ASN A N 1
ATOM 717 C CA . ASN A 1 93 ? -9.846 -7.335 18.724 1.00 83.81 93 ASN A CA 1
ATOM 718 C C . ASN A 1 93 ? -9.189 -5.968 18.458 1.00 83.81 93 ASN A C 1
ATOM 720 O O . ASN A 1 93 ? -8.544 -5.766 17.426 1.00 83.81 93 ASN A O 1
ATOM 724 N N . ALA A 1 94 ? -9.371 -5.025 19.386 1.00 82.44 94 ALA A N 1
ATOM 725 C CA . ALA A 1 94 ? -8.851 -3.664 19.265 1.00 82.44 94 ALA A CA 1
ATOM 726 C C . ALA A 1 94 ? -7.314 -3.622 19.209 1.00 82.44 94 ALA A C 1
ATOM 728 O O . ALA A 1 94 ? -6.755 -2.768 18.517 1.00 82.44 94 ALA A O 1
ATOM 729 N N . THR A 1 95 ? -6.634 -4.569 19.859 1.00 85.88 95 THR A N 1
ATOM 730 C CA . THR A 1 95 ? -5.172 -4.668 19.888 1.00 85.88 95 THR A CA 1
ATOM 731 C C . THR A 1 95 ? -4.613 -4.933 18.491 1.00 85.88 95 THR A C 1
ATOM 733 O O . THR A 1 95 ? -3.712 -4.229 18.040 1.00 85.88 95 THR A O 1
ATOM 736 N N . LEU A 1 96 ? -5.203 -5.884 17.751 1.00 85.44 96 LEU A N 1
ATOM 737 C CA . LEU A 1 96 ? -4.782 -6.210 16.380 1.00 85.44 96 LEU A CA 1
ATOM 738 C C . LEU A 1 96 ? -4.988 -5.029 15.426 1.00 85.44 96 LEU A C 1
ATOM 740 O O . LEU A 1 96 ? -4.109 -4.713 14.624 1.00 85.44 96 LEU A O 1
ATOM 744 N N . ILE A 1 97 ? -6.123 -4.334 15.551 1.00 86.44 97 ILE A N 1
ATOM 745 C CA . ILE A 1 97 ? -6.416 -3.145 14.740 1.00 86.44 97 ILE A CA 1
ATOM 746 C C . ILE A 1 97 ? -5.417 -2.018 15.056 1.00 86.44 97 ILE A C 1
ATOM 748 O O . ILE A 1 97 ? -4.971 -1.317 14.148 1.00 86.44 97 ILE A O 1
ATOM 752 N N . ARG A 1 98 ? -5.004 -1.864 16.321 1.00 88.19 98 ARG A N 1
ATOM 753 C CA . ARG A 1 98 ? -4.012 -0.861 16.739 1.00 88.19 98 ARG A CA 1
ATOM 754 C C . ARG A 1 98 ? -2.612 -1.158 16.200 1.00 88.19 98 ARG A C 1
ATOM 756 O O . ARG A 1 98 ? -1.945 -0.234 15.739 1.00 88.19 98 ARG A O 1
ATOM 763 N N . VAL A 1 99 ? -2.180 -2.419 16.219 1.00 87.88 99 VAL A N 1
ATOM 764 C CA . VAL A 1 99 ? -0.902 -2.836 15.611 1.00 87.88 99 VAL A CA 1
ATOM 765 C C . VAL A 1 99 ? -0.913 -2.545 14.111 1.00 87.88 99 VAL A C 1
ATOM 767 O O . VAL A 1 99 ? 0.019 -1.930 13.593 1.00 87.88 99 VAL A O 1
ATOM 770 N N . PHE A 1 100 ? -2.001 -2.894 13.422 1.00 87.75 100 PHE A N 1
ATOM 771 C CA . PHE A 1 100 ? -2.140 -2.604 11.997 1.00 87.75 100 PHE A CA 1
ATOM 772 C C . PHE A 1 100 ? -2.154 -1.102 11.681 1.00 87.75 100 PHE A C 1
ATOM 774 O O . PHE A 1 100 ? -1.618 -0.677 10.659 1.00 87.75 100 PHE A O 1
ATOM 781 N N . TYR A 1 101 ? -2.718 -0.278 12.564 1.00 89.88 101 TYR A N 1
ATOM 782 C CA . TYR A 1 101 ? -2.690 1.175 12.414 1.00 89.88 101 TYR A CA 1
ATOM 783 C C . TYR A 1 101 ? -1.266 1.744 12.467 1.00 89.88 101 TYR A C 1
ATOM 785 O O . TYR A 1 101 ? -0.906 2.580 11.640 1.00 89.88 101 TYR A O 1
ATOM 793 N N . ILE A 1 102 ? -0.427 1.256 13.388 1.00 90.88 102 ILE A N 1
ATOM 794 C CA . ILE A 1 102 ? 0.992 1.649 13.459 1.00 90.88 102 ILE A CA 1
ATOM 795 C C . ILE A 1 102 ? 1.719 1.231 12.175 1.00 90.88 102 ILE A C 1
ATOM 797 O O . ILE A 1 102 ? 2.457 2.026 11.593 1.00 90.88 102 ILE A O 1
ATOM 801 N N . PHE A 1 103 ? 1.457 0.015 11.696 1.00 88.69 103 PHE A N 1
ATOM 802 C CA . PHE A 1 103 ? 2.015 -0.480 10.440 1.00 88.69 103 PHE A CA 1
ATOM 803 C C . PHE A 1 103 ? 1.579 0.367 9.231 1.00 88.69 103 PHE A C 1
ATOM 805 O O . PHE A 1 103 ? 2.412 0.758 8.418 1.00 88.69 103 PHE A O 1
ATOM 812 N N . SER A 1 104 ? 0.298 0.739 9.158 1.00 88.25 104 SER A N 1
ATOM 813 C CA . SER A 1 104 ? -0.247 1.598 8.097 1.00 88.25 104 SER A CA 1
ATOM 814 C C . SER A 1 104 ? 0.405 2.984 8.086 1.00 88.25 104 SER A C 1
ATOM 816 O O . SER A 1 104 ? 0.719 3.508 7.019 1.00 88.25 104 SER A O 1
ATOM 818 N N . ILE A 1 105 ? 0.670 3.569 9.262 1.00 91.75 105 ILE A N 1
ATOM 819 C CA . ILE A 1 105 ? 1.430 4.824 9.365 1.00 91.75 105 ILE A CA 1
ATOM 820 C C . ILE A 1 105 ? 2.857 4.627 8.856 1.00 91.75 105 ILE A C 1
ATOM 822 O O . ILE A 1 105 ? 3.344 5.464 8.100 1.00 91.75 105 ILE A O 1
ATOM 826 N N . SER A 1 106 ? 3.517 3.531 9.242 1.00 90.62 106 SER A N 1
ATOM 827 C CA . SER A 1 106 ? 4.876 3.231 8.785 1.00 90.62 106 SER A CA 1
ATOM 828 C C . SER A 1 106 ? 4.943 3.160 7.259 1.00 90.62 106 SER A C 1
ATOM 830 O O . SER A 1 106 ? 5.771 3.840 6.659 1.00 90.62 106 SER A O 1
ATOM 832 N N . ILE A 1 107 ? 4.034 2.413 6.622 1.00 87.00 107 ILE A N 1
ATOM 833 C CA . ILE A 1 107 ? 3.948 2.330 5.157 1.00 87.00 107 ILE A CA 1
ATOM 834 C C . ILE A 1 107 ? 3.678 3.700 4.539 1.00 87.00 107 ILE A C 1
ATOM 836 O O . ILE A 1 107 ? 4.299 4.056 3.539 1.00 87.00 107 ILE A O 1
ATOM 840 N N . PHE A 1 108 ? 2.772 4.488 5.117 1.00 91.31 108 PHE A N 1
ATOM 841 C CA . PHE A 1 108 ? 2.458 5.818 4.604 1.00 91.31 108 PHE A CA 1
ATOM 842 C C . PHE A 1 108 ? 3.674 6.747 4.637 1.00 91.31 108 PHE A C 1
ATOM 844 O O . PHE A 1 108 ? 3.977 7.385 3.631 1.00 91.31 108 PHE A O 1
ATOM 851 N N . VAL A 1 109 ? 4.426 6.763 5.740 1.00 93.19 109 VAL A N 1
ATOM 852 C CA . VAL A 1 109 ? 5.675 7.532 5.851 1.00 93.19 109 VAL A CA 1
ATOM 853 C C . VAL A 1 109 ? 6.708 7.041 4.836 1.00 93.19 109 VAL A C 1
ATOM 855 O O . VAL A 1 109 ? 7.274 7.858 4.111 1.00 93.19 109 VAL A O 1
ATOM 858 N N . SER A 1 110 ? 6.909 5.726 4.714 1.00 88.56 110 SER A N 1
ATOM 859 C CA . SER A 1 110 ? 7.801 5.145 3.702 1.00 88.56 110 SER A CA 1
ATOM 860 C C . SER A 1 110 ? 7.390 5.525 2.276 1.00 88.56 110 SER A C 1
ATOM 862 O O . SER A 1 110 ? 8.249 5.830 1.454 1.00 88.56 110 SER A O 1
ATOM 864 N N . THR A 1 111 ? 6.088 5.576 1.989 1.00 87.19 111 THR A N 1
ATOM 865 C CA . THR A 1 111 ? 5.555 5.962 0.673 1.00 87.19 111 THR A CA 1
ATOM 866 C C . THR A 1 111 ? 5.831 7.435 0.374 1.00 87.19 111 THR A C 1
ATOM 868 O O . THR A 1 111 ? 6.264 7.763 -0.728 1.00 87.19 111 THR A O 1
ATOM 871 N N . ILE A 1 112 ? 5.642 8.330 1.351 1.00 92.88 112 ILE A N 1
ATOM 872 C CA . ILE A 1 112 ? 5.977 9.755 1.201 1.00 92.88 112 ILE A CA 1
ATOM 873 C C . ILE A 1 112 ? 7.473 9.930 0.938 1.00 92.88 112 ILE A C 1
ATOM 875 O O . ILE A 1 112 ? 7.845 10.672 0.031 1.00 92.88 112 ILE A O 1
ATOM 879 N N . LEU A 1 113 ? 8.326 9.237 1.701 1.00 92.88 113 LEU A N 1
ATOM 880 C CA . LEU A 1 113 ? 9.777 9.289 1.518 1.00 92.88 113 LEU A CA 1
ATOM 881 C C . LEU A 1 113 ? 10.190 8.793 0.129 1.00 92.88 113 LEU A C 1
ATOM 883 O O . LEU A 1 113 ? 11.009 9.436 -0.523 1.00 92.88 113 LEU A O 1
ATOM 887 N N . LEU A 1 114 ? 9.591 7.700 -0.349 1.00 87.06 114 LEU A N 1
ATOM 888 C CA . LEU A 1 114 ? 9.847 7.172 -1.687 1.00 87.06 114 LEU A CA 1
ATOM 889 C C . LEU A 1 114 ? 9.434 8.168 -2.780 1.00 87.06 114 LEU A C 1
ATOM 891 O O . LEU A 1 114 ? 10.218 8.432 -3.686 1.00 87.06 114 LEU A O 1
ATOM 895 N N . ILE A 1 115 ? 8.241 8.762 -2.682 1.00 89.44 115 ILE A N 1
ATOM 896 C CA . ILE A 1 115 ? 7.773 9.769 -3.648 1.00 89.44 115 ILE A CA 1
ATOM 897 C C . ILE A 1 115 ? 8.682 11.006 -3.627 1.00 89.44 115 ILE A C 1
ATOM 899 O O . ILE A 1 115 ? 9.030 11.520 -4.686 1.00 89.44 115 ILE A O 1
ATOM 903 N N . ALA A 1 116 ? 9.109 11.465 -2.448 1.00 91.81 116 ALA A N 1
ATOM 904 C CA . ALA A 1 116 ? 10.020 12.603 -2.314 1.00 91.81 116 ALA A CA 1
ATOM 905 C C . ALA A 1 116 ? 11.413 12.316 -2.901 1.00 91.81 116 ALA A C 1
ATOM 907 O O . ALA A 1 116 ? 12.009 13.189 -3.538 1.00 91.81 116 ALA A O 1
ATOM 908 N N . LEU A 1 117 ? 11.921 11.092 -2.726 1.00 91.19 117 LEU A N 1
ATOM 909 C CA . LEU A 1 117 ? 13.171 10.642 -3.336 1.00 91.19 117 LEU A CA 1
ATOM 910 C C . LEU A 1 117 ? 13.060 10.631 -4.864 1.00 91.19 117 LEU A C 1
ATOM 912 O O . LEU A 1 117 ? 13.897 11.228 -5.536 1.00 91.19 117 LEU A O 1
ATOM 916 N N . LEU A 1 118 ? 12.008 10.007 -5.406 1.00 88.06 118 LEU A N 1
ATOM 917 C CA . LEU A 1 118 ? 11.750 9.979 -6.848 1.00 88.06 118 LEU A CA 1
ATOM 918 C C . LEU A 1 118 ? 11.618 11.396 -7.412 1.00 88.06 118 LEU A C 1
ATOM 920 O O . LEU A 1 118 ? 12.224 11.706 -8.433 1.00 88.06 118 LEU A O 1
ATOM 924 N N . PHE A 1 119 ? 10.918 12.282 -6.703 1.00 89.81 119 PHE A N 1
ATOM 925 C CA . PHE A 1 119 ? 10.821 13.689 -7.075 1.00 89.81 119 PHE A CA 1
ATOM 926 C C . PHE A 1 119 ? 12.190 14.359 -7.157 1.00 89.81 119 PHE A C 1
ATOM 928 O O . PHE A 1 119 ? 12.516 14.969 -8.174 1.00 89.81 119 PHE A O 1
ATOM 935 N N . SER A 1 120 ? 13.019 14.175 -6.133 1.00 90.00 120 SER A N 1
ATOM 936 C CA . SER A 1 120 ? 14.367 14.746 -6.087 1.00 90.00 120 SER A CA 1
ATOM 937 C C . SER A 1 120 ? 15.229 14.272 -7.261 1.00 90.00 120 SER A C 1
ATOM 939 O O . SER A 1 120 ? 15.860 15.098 -7.916 1.00 90.00 120 SER A O 1
ATOM 941 N N . LEU A 1 121 ? 15.188 12.973 -7.578 1.00 88.00 121 LEU A N 1
ATOM 942 C CA . LEU A 1 121 ? 15.911 12.395 -8.715 1.00 88.00 121 LEU A CA 1
ATOM 943 C C . LEU A 1 121 ? 15.433 12.984 -10.048 1.00 88.00 121 LEU A C 1
ATOM 945 O O . LEU A 1 121 ? 16.247 13.468 -10.829 1.00 88.00 121 LEU A O 1
ATOM 949 N N . THR A 1 122 ? 14.117 13.042 -10.278 1.00 87.00 122 THR A N 1
ATOM 950 C CA . THR A 1 122 ? 13.593 13.599 -11.537 1.00 87.00 122 THR A CA 1
ATOM 951 C C . THR A 1 122 ? 13.912 15.081 -11.717 1.00 87.00 122 THR A C 1
ATOM 953 O O . THR A 1 122 ? 14.153 15.512 -12.839 1.00 87.00 122 THR A O 1
ATOM 956 N N . VAL A 1 123 ? 13.934 15.877 -10.640 1.00 87.50 123 VAL A N 1
ATOM 957 C CA . VAL A 1 123 ? 14.289 17.304 -10.707 1.00 87.50 123 VAL A CA 1
ATOM 958 C C . VAL A 1 123 ? 15.772 17.477 -11.034 1.00 87.50 123 VAL A C 1
ATOM 960 O O . VAL A 1 123 ? 16.123 18.367 -11.810 1.00 87.50 123 VAL A O 1
ATOM 963 N N . SER A 1 124 ? 16.640 16.624 -10.480 1.00 86.12 124 SER A N 1
ATOM 964 C CA . SER A 1 124 ? 18.060 16.599 -10.843 1.00 86.12 124 SER A CA 1
ATOM 965 C C . SER A 1 124 ? 18.251 16.283 -12.329 1.00 86.12 124 SER A C 1
ATOM 967 O O . SER A 1 124 ? 18.974 17.013 -13.005 1.00 86.12 124 SER A O 1
ATOM 969 N N . ASP A 1 125 ? 17.538 15.293 -12.865 1.00 83.19 125 ASP A N 1
ATOM 970 C CA . ASP A 1 125 ? 17.600 14.952 -14.292 1.00 83.19 125 ASP A CA 1
ATOM 971 C C . ASP A 1 125 ? 17.037 16.072 -15.188 1.00 83.19 125 ASP A C 1
ATOM 973 O O . ASP A 1 125 ? 17.622 16.404 -16.222 1.00 83.19 125 ASP A O 1
ATOM 977 N N . LEU A 1 126 ? 15.957 16.738 -14.754 1.00 82.19 126 LEU A N 1
ATOM 978 C CA . LEU A 1 126 ? 15.361 17.892 -15.446 1.00 82.19 126 LEU A CA 1
ATOM 979 C C . LEU A 1 126 ? 16.330 19.069 -15.592 1.00 82.19 126 LEU A C 1
ATOM 981 O O . LEU A 1 126 ? 16.241 19.830 -16.552 1.00 82.19 126 LEU A O 1
ATOM 985 N N . SER A 1 127 ? 17.261 19.225 -14.649 1.00 80.44 127 SER A N 1
ATOM 986 C CA . SER A 1 127 ? 18.266 20.289 -14.707 1.00 80.44 127 SER A CA 1
ATOM 987 C C . SER A 1 127 ? 19.344 20.053 -15.770 1.00 80.44 127 SER A C 1
ATOM 989 O O . SER A 1 127 ? 19.976 21.010 -16.219 1.00 80.44 127 SER A O 1
ATOM 991 N N . LEU A 1 128 ? 19.543 18.799 -16.188 1.00 77.31 128 LEU A N 1
ATOM 992 C CA . LEU A 1 128 ? 20.618 18.394 -17.094 1.00 77.31 128 LEU A CA 1
ATOM 993 C C . LEU A 1 128 ? 20.140 18.173 -18.534 1.00 77.31 128 LEU A C 1
ATOM 995 O O . LEU A 1 128 ? 20.950 18.279 -19.456 1.00 77.31 128 LEU A O 1
ATOM 999 N N . GLN A 1 129 ? 18.851 17.887 -18.751 1.00 83.38 129 GLN A N 1
ATOM 1000 C CA . GLN A 1 129 ? 18.345 17.469 -20.058 1.00 83.38 129 GLN A CA 1
ATOM 1001 C C . GLN A 1 129 ? 17.007 18.122 -20.429 1.00 83.38 129 GLN A C 1
ATOM 1003 O O . GLN A 1 129 ? 16.132 18.336 -19.593 1.00 83.38 129 GLN A O 1
ATOM 1008 N N . SER A 1 130 ? 16.832 18.430 -21.719 1.00 82.75 130 SER A N 1
ATOM 1009 C CA . SER A 1 130 ? 15.549 18.895 -22.254 1.00 82.75 130 SER A CA 1
ATOM 1010 C C . SER A 1 130 ? 14.609 17.706 -22.467 1.00 82.75 130 SER A C 1
ATOM 1012 O O . SER A 1 130 ? 14.916 16.783 -23.218 1.00 82.75 130 SER A O 1
ATOM 1014 N N . PHE A 1 131 ? 13.465 17.736 -21.784 1.00 84.00 131 PHE A N 1
ATOM 1015 C CA . PHE A 1 131 ? 12.444 16.690 -21.840 1.00 84.00 131 PHE A CA 1
ATOM 1016 C C . PHE A 1 131 ? 11.570 16.828 -23.089 1.00 84.00 131 PHE A C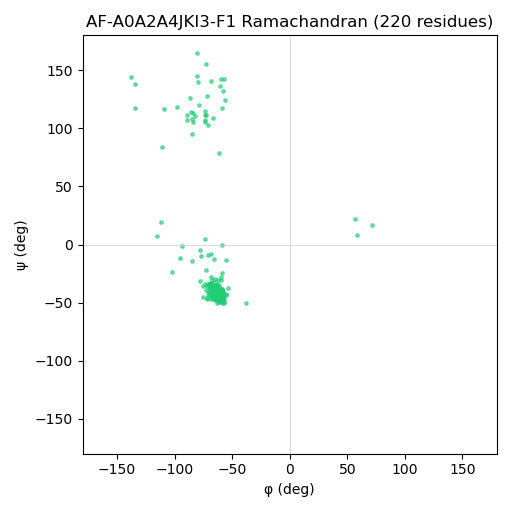 1
ATOM 1018 O O . PHE A 1 131 ? 11.141 17.925 -23.461 1.00 84.00 131 PHE A O 1
ATOM 1025 N N . THR A 1 132 ? 11.243 15.697 -23.704 1.00 90.50 132 THR A N 1
ATOM 1026 C CA . THR A 1 132 ? 10.255 15.610 -24.782 1.00 90.50 132 THR A CA 1
ATOM 1027 C C . THR A 1 132 ? 8.828 15.785 -24.231 1.00 90.50 132 THR A C 1
ATOM 1029 O O . THR A 1 132 ? 8.568 15.492 -23.060 1.00 90.50 132 THR A O 1
ATOM 1032 N N . PRO A 1 133 ? 7.847 16.232 -25.042 1.00 89.69 133 PRO A N 1
ATOM 1033 C CA . PRO A 1 133 ? 6.464 16.405 -24.576 1.00 89.69 133 PRO A CA 1
ATOM 1034 C C . PRO A 1 133 ? 5.821 15.103 -24.063 1.00 89.69 133 PRO A C 1
ATOM 1036 O O . PRO A 1 133 ? 4.957 15.145 -23.191 1.00 89.69 133 PRO A O 1
ATOM 1039 N N . TYR A 1 134 ? 6.256 13.944 -24.570 1.00 91.38 134 TYR A N 1
ATOM 1040 C CA . TYR A 1 134 ? 5.793 12.635 -24.104 1.00 91.38 134 TYR A CA 1
ATOM 1041 C C . TYR A 1 134 ? 6.286 12.313 -22.685 1.00 91.38 134 TYR A C 1
ATOM 1043 O O . TYR A 1 134 ? 5.512 11.847 -21.849 1.00 91.38 134 TYR A O 1
ATOM 1051 N N . GLU A 1 135 ? 7.550 12.609 -22.378 1.00 88.94 135 GLU A N 1
ATOM 1052 C CA . GLU A 1 135 ? 8.106 12.395 -21.037 1.00 88.94 135 GLU A CA 1
ATOM 1053 C C . GLU A 1 135 ? 7.448 13.315 -20.005 1.00 88.94 135 GLU A C 1
ATOM 1055 O O . GLU A 1 135 ? 7.131 12.864 -18.907 1.00 88.94 135 GLU A O 1
ATOM 1060 N N . TRP A 1 136 ? 7.147 14.566 -20.373 1.00 88.88 136 TRP A N 1
ATOM 1061 C CA . TRP A 1 136 ? 6.361 15.476 -19.532 1.00 88.88 136 TRP A CA 1
ATOM 1062 C C . TRP A 1 136 ? 4.980 14.917 -19.193 1.00 88.88 136 TRP A C 1
ATOM 1064 O O . TRP A 1 136 ? 4.558 14.978 -18.038 1.00 88.88 136 TRP A O 1
ATOM 1074 N N . LEU A 1 137 ? 4.275 14.354 -20.179 1.00 92.44 137 LEU A N 1
ATOM 1075 C CA . LEU A 1 137 ? 2.971 13.739 -19.946 1.00 92.44 137 LEU A CA 1
ATOM 1076 C C . LEU A 1 137 ? 3.083 12.565 -18.964 1.00 92.44 137 LEU A C 1
ATOM 1078 O O . LEU A 1 137 ? 2.329 12.511 -17.994 1.00 92.44 137 LEU A O 1
ATOM 1082 N N . ASN A 1 138 ? 4.053 11.669 -19.168 1.00 89.75 138 ASN A N 1
ATOM 1083 C CA . ASN A 1 138 ? 4.293 10.539 -18.267 1.00 89.75 138 ASN A CA 1
ATOM 1084 C C . ASN A 1 138 ? 4.642 10.994 -16.848 1.00 89.75 138 ASN A C 1
ATOM 1086 O O . ASN A 1 138 ? 4.153 10.416 -15.879 1.00 89.75 138 ASN A O 1
ATOM 1090 N N . LEU A 1 139 ? 5.442 12.052 -16.721 1.00 89.81 139 LEU A N 1
ATOM 1091 C CA . LEU A 1 139 ? 5.804 12.645 -15.441 1.00 89.81 139 LEU A CA 1
ATOM 1092 C C . LEU A 1 139 ? 4.562 13.162 -14.698 1.00 89.81 139 LEU A C 1
ATOM 1094 O O . LEU A 1 139 ? 4.345 12.823 -13.535 1.00 89.81 139 LEU A O 1
ATOM 1098 N N . VAL A 1 140 ? 3.704 13.930 -15.380 1.00 91.69 140 VAL A N 1
ATOM 1099 C CA . VAL A 1 140 ? 2.453 14.465 -14.814 1.00 91.69 140 VAL A CA 1
ATOM 1100 C C . VAL A 1 140 ? 1.498 13.339 -14.412 1.00 91.69 140 VAL A C 1
ATOM 1102 O O . VAL A 1 140 ? 0.917 13.376 -13.323 1.00 91.69 140 VAL A O 1
ATOM 1105 N N . VAL A 1 141 ? 1.346 12.313 -15.252 1.00 93.31 141 VAL A N 1
ATOM 1106 C CA . VAL A 1 141 ? 0.509 11.142 -14.948 1.00 93.31 141 VAL A CA 1
ATOM 1107 C C . VAL A 1 141 ? 1.059 10.378 -13.740 1.00 93.31 141 VAL A C 1
ATOM 1109 O O . VAL A 1 141 ? 0.301 10.049 -12.831 1.00 93.31 141 VAL A O 1
ATOM 1112 N N . SER A 1 142 ? 2.373 10.163 -13.670 1.00 89.31 142 SER A N 1
ATOM 1113 C CA . SER A 1 142 ? 3.021 9.472 -12.551 1.00 89.31 142 SER A CA 1
ATOM 1114 C C . SER A 1 142 ? 2.845 10.229 -11.228 1.00 89.31 142 SER A C 1
ATOM 1116 O O . SER A 1 142 ? 2.414 9.650 -10.229 1.00 89.31 142 SER A O 1
ATOM 1118 N N . TYR A 1 143 ? 3.071 11.548 -11.218 1.00 90.50 143 TYR A N 1
ATOM 1119 C CA . TYR A 1 143 ? 2.896 12.358 -10.008 1.00 90.50 143 TYR A CA 1
ATOM 1120 C C . TYR A 1 143 ? 1.445 12.496 -9.571 1.00 90.50 143 TYR A C 1
ATOM 1122 O O . TYR A 1 143 ? 1.160 12.430 -8.375 1.00 90.50 143 TYR A O 1
ATOM 1130 N N . SER A 1 144 ? 0.518 12.663 -10.514 1.00 93.19 144 SER A N 1
ATOM 1131 C CA . SER A 1 144 ? -0.909 12.708 -10.185 1.00 93.19 144 SER A CA 1
ATOM 1132 C C . SER A 1 144 ? -1.400 11.371 -9.623 1.00 93.19 144 SER A C 1
ATOM 1134 O O . SER A 1 144 ? -2.137 11.368 -8.634 1.00 93.19 144 SER A O 1
ATOM 1136 N N . ALA A 1 145 ? -0.928 10.241 -10.160 1.00 91.38 145 ALA A N 1
ATOM 1137 C CA . ALA A 1 145 ? -1.190 8.918 -9.601 1.00 91.38 145 ALA A CA 1
ATOM 1138 C C . ALA A 1 145 ? -0.590 8.761 -8.193 1.00 91.38 145 ALA A C 1
ATOM 1140 O O . ALA A 1 145 ? -1.291 8.337 -7.273 1.00 91.38 145 ALA A O 1
ATOM 1141 N N . GLY A 1 146 ? 0.666 9.169 -7.986 1.00 89.69 146 GLY A N 1
ATOM 1142 C CA . GLY A 1 146 ? 1.314 9.159 -6.671 1.00 89.69 146 GLY A CA 1
ATOM 1143 C C . GLY A 1 146 ? 0.560 9.998 -5.634 1.00 89.69 146 GLY A C 1
ATOM 1144 O O . GLY A 1 146 ? 0.318 9.546 -4.515 1.00 89.69 146 GLY A O 1
ATOM 1145 N N . PHE A 1 147 ? 0.104 11.190 -6.019 1.00 91.44 147 PHE A N 1
ATOM 1146 C CA . PHE A 1 147 ? -0.723 12.041 -5.166 1.00 91.44 147 PHE A CA 1
ATOM 1147 C C . PHE A 1 147 ? -2.069 11.387 -4.826 1.00 91.44 147 PHE A C 1
ATOM 1149 O O . PHE A 1 147 ? -2.471 11.380 -3.662 1.00 91.44 147 PHE A O 1
ATOM 1156 N N . ALA A 1 148 ? -2.748 10.784 -5.807 1.00 92.31 148 ALA A N 1
ATOM 1157 C CA . ALA A 1 148 ? -3.996 10.062 -5.571 1.00 92.31 148 ALA A CA 1
ATOM 1158 C C . ALA A 1 148 ? -3.803 8.901 -4.581 1.00 92.31 148 ALA A C 1
ATOM 1160 O O . ALA A 1 148 ? -4.611 8.739 -3.665 1.00 92.31 148 ALA A O 1
ATOM 1161 N N . ILE A 1 149 ? -2.702 8.150 -4.700 1.00 89.50 149 ILE A N 1
ATOM 1162 C CA . ILE A 1 149 ? -2.337 7.089 -3.752 1.00 89.50 149 ILE A CA 1
ATOM 1163 C C . ILE A 1 149 ? -2.179 7.662 -2.339 1.00 89.50 149 ILE A C 1
ATOM 1165 O O . ILE A 1 149 ? -2.745 7.106 -1.400 1.00 89.50 149 ILE A O 1
ATOM 1169 N N . LEU A 1 150 ? -1.486 8.791 -2.166 1.00 92.50 150 LEU A N 1
ATOM 1170 C CA . LEU A 1 150 ? -1.329 9.427 -0.852 1.00 92.50 150 LEU A CA 1
ATOM 1171 C C . LEU A 1 150 ? -2.664 9.870 -0.248 1.00 92.50 150 LEU A C 1
ATOM 1173 O O . LEU A 1 150 ? -2.894 9.664 0.944 1.00 92.50 150 LEU A O 1
ATOM 1177 N N . VAL A 1 151 ? -3.556 10.450 -1.054 1.00 93.38 151 VAL A N 1
ATOM 1178 C CA . VAL A 1 151 ? -4.895 10.856 -0.600 1.00 93.38 151 VAL A CA 1
ATOM 1179 C C . VAL A 1 151 ? -5.704 9.640 -0.152 1.00 93.38 151 VAL A C 1
ATOM 1181 O O . VAL A 1 151 ? -6.302 9.665 0.925 1.00 93.38 151 VAL A O 1
ATOM 1184 N N . ILE A 1 152 ? -5.680 8.561 -0.936 1.00 90.12 152 ILE A N 1
ATOM 1185 C CA . ILE A 1 152 ? -6.360 7.304 -0.611 1.00 90.12 152 ILE A CA 1
ATOM 1186 C C . ILE A 1 152 ? -5.785 6.699 0.680 1.00 90.12 152 ILE A C 1
ATOM 1188 O O . ILE A 1 152 ? -6.545 6.339 1.577 1.00 90.12 152 ILE A O 1
ATOM 1192 N N . GLN A 1 153 ? -4.460 6.641 0.825 1.00 90.94 153 GLN A N 1
ATOM 1193 C CA . GLN A 1 153 ? -3.803 6.117 2.028 1.00 90.94 153 GLN A CA 1
ATOM 1194 C C . GLN A 1 153 ? -4.119 6.956 3.272 1.00 90.94 153 GLN A C 1
ATOM 1196 O O . GLN A 1 153 ? -4.463 6.416 4.323 1.00 90.94 153 GLN A O 1
ATOM 1201 N N . CYS A 1 154 ? -4.082 8.284 3.148 1.00 92.00 154 CYS A N 1
ATOM 1202 C CA . CYS A 1 154 ? -4.461 9.195 4.224 1.00 92.00 154 CYS A CA 1
ATOM 1203 C C . CYS A 1 154 ? -5.919 8.967 4.649 1.00 92.00 154 CYS A C 1
ATOM 1205 O O . CYS A 1 154 ? -6.215 8.839 5.839 1.00 92.00 154 CYS A O 1
ATOM 1207 N N . TYR A 1 155 ? -6.825 8.821 3.679 1.00 90.44 155 TYR A N 1
ATOM 1208 C CA . TYR A 1 155 ? -8.217 8.472 3.940 1.00 90.44 155 TYR A CA 1
ATOM 1209 C C . TYR A 1 155 ? -8.338 7.147 4.709 1.00 90.44 155 TYR A C 1
ATOM 1211 O O . TYR A 1 155 ? -9.052 7.094 5.712 1.00 90.44 155 TYR A O 1
ATOM 1219 N N . PHE A 1 156 ? -7.592 6.105 4.326 1.00 87.88 156 PHE A N 1
ATOM 1220 C CA . PHE A 1 156 ? -7.588 4.829 5.049 1.00 87.88 156 PHE A CA 1
ATOM 1221 C C . PHE A 1 156 ? -7.107 4.948 6.491 1.00 87.88 156 PHE A C 1
ATOM 1223 O O . PHE A 1 156 ? -7.753 4.406 7.389 1.00 87.88 156 PHE A O 1
ATOM 1230 N N . ILE A 1 157 ? -6.033 5.693 6.739 1.00 91.19 157 ILE A N 1
ATOM 1231 C CA . ILE A 1 157 ? -5.526 5.933 8.097 1.00 91.19 157 ILE A CA 1
ATOM 1232 C C . ILE A 1 157 ? -6.584 6.648 8.947 1.00 91.19 157 ILE A C 1
ATOM 1234 O O . ILE A 1 157 ? -6.813 6.281 10.103 1.00 91.19 157 ILE A O 1
ATOM 1238 N N . LEU A 1 158 ? -7.287 7.632 8.379 1.00 89.50 158 LEU A N 1
ATOM 1239 C CA . LEU A 1 158 ? -8.374 8.332 9.069 1.00 89.50 158 LEU A CA 1
ATOM 1240 C C . LEU A 1 158 ? -9.564 7.411 9.376 1.00 89.50 158 LEU A C 1
ATOM 1242 O O . LEU A 1 158 ? -10.152 7.512 10.461 1.00 89.50 158 LEU A O 1
ATOM 1246 N N . LEU A 1 159 ? -9.909 6.497 8.464 1.00 87.88 159 LEU A N 1
ATOM 1247 C CA . LEU A 1 159 ? -10.954 5.496 8.694 1.00 87.88 159 LEU A CA 1
ATOM 1248 C C . LEU A 1 159 ? -10.565 4.523 9.812 1.00 87.88 159 LEU A C 1
ATOM 1250 O O . LEU A 1 159 ? -11.357 4.319 10.733 1.00 87.88 159 LEU A O 1
ATOM 1254 N N . GLN A 1 160 ? -9.342 3.987 9.779 1.00 88.31 160 GLN A N 1
ATOM 1255 C CA . GLN A 1 160 ? -8.823 3.102 10.827 1.00 88.31 160 GLN A CA 1
ATOM 1256 C C . GLN A 1 160 ? -8.836 3.796 12.193 1.00 88.31 160 GLN A C 1
ATOM 1258 O O . GLN A 1 160 ? -9.336 3.245 13.174 1.00 88.31 160 GLN A O 1
ATOM 1263 N N . ARG A 1 161 ? -8.367 5.049 12.260 1.00 90.44 161 ARG A N 1
ATOM 1264 C CA . ARG A 1 161 ? -8.399 5.852 13.489 1.00 90.44 161 ARG A CA 1
ATOM 1265 C C . ARG A 1 161 ? -9.822 6.036 14.014 1.00 90.44 161 ARG A C 1
ATOM 1267 O O . ARG A 1 161 ? -10.055 5.926 15.217 1.00 90.44 161 ARG A O 1
ATOM 1274 N N . SER A 1 162 ? -10.772 6.308 13.122 1.00 87.44 162 SER A N 1
ATOM 1275 C CA . SER A 1 162 ? -12.184 6.461 13.485 1.00 87.44 162 SER A CA 1
ATOM 1276 C C . SER A 1 162 ? -12.768 5.162 14.053 1.00 87.44 162 SER A C 1
ATOM 1278 O O . SER A 1 162 ? -13.567 5.206 14.990 1.00 87.44 162 SER A O 1
ATOM 1280 N N . GLU A 1 163 ? -12.345 4.003 13.540 1.00 86.69 163 GLU A N 1
ATOM 1281 C CA . GLU A 1 163 ? -12.771 2.697 14.046 1.00 86.69 163 GLU A CA 1
ATOM 1282 C C . GLU A 1 163 ? -12.178 2.387 15.423 1.00 86.69 163 GLU A C 1
ATOM 1284 O O . GLU A 1 163 ? -12.925 1.987 16.318 1.00 86.69 163 GLU A O 1
ATOM 1289 N N . ILE A 1 164 ? -10.885 2.661 15.632 1.00 86.88 164 ILE A N 1
ATOM 1290 C CA . ILE A 1 164 ? -10.226 2.499 16.938 1.00 86.88 164 ILE A CA 1
ATOM 1291 C C . ILE A 1 164 ? -10.945 3.337 17.999 1.00 86.88 164 ILE A C 1
ATOM 1293 O O . ILE A 1 164 ? -11.357 2.802 19.023 1.00 86.88 164 ILE A O 1
ATOM 1297 N N . ILE A 1 165 ? -11.191 4.626 17.731 1.00 85.31 165 ILE A N 1
ATOM 1298 C CA . ILE A 1 165 ? -11.889 5.517 18.675 1.00 85.31 165 ILE A CA 1
ATOM 1299 C C . ILE A 1 165 ? -13.289 4.984 19.004 1.00 85.31 165 ILE A C 1
ATOM 1301 O O . ILE A 1 165 ? -13.731 5.064 20.152 1.00 85.31 165 ILE A O 1
ATOM 1305 N N . LYS A 1 166 ? -14.001 4.438 18.013 1.00 83.81 166 LYS A N 1
ATOM 1306 C CA . LYS A 1 166 ? -15.344 3.885 18.211 1.00 83.81 166 LYS A CA 1
ATOM 1307 C C . LYS A 1 166 ? -15.325 2.619 19.068 1.00 83.81 166 LYS A C 1
ATOM 1309 O O . LYS A 1 166 ? -16.198 2.467 19.920 1.00 83.81 166 LYS A O 1
ATOM 1314 N N . LEU A 1 167 ? -14.345 1.738 18.865 1.00 81.69 167 LEU A N 1
ATOM 1315 C CA . LEU A 1 167 ? -14.160 0.537 19.680 1.00 81.69 167 LEU A CA 1
ATOM 1316 C C . LEU A 1 167 ? -13.793 0.900 21.121 1.00 81.69 167 LEU A C 1
ATOM 1318 O O . LEU A 1 167 ? -14.410 0.378 22.041 1.00 81.69 167 LEU A O 1
ATOM 1322 N N . THR A 1 168 ? -12.886 1.861 21.318 1.00 80.31 168 THR A N 1
ATOM 1323 C CA . THR A 1 168 ? -12.498 2.327 22.657 1.00 80.31 168 THR A CA 1
ATOM 1324 C C . THR A 1 168 ? -13.669 2.969 23.407 1.00 80.31 168 THR A C 1
ATOM 1326 O O . THR A 1 168 ? -13.853 2.710 24.591 1.00 80.31 168 THR A O 1
ATOM 1329 N N . LYS A 1 169 ? -14.499 3.780 22.735 1.00 76.94 169 LYS A N 1
ATOM 1330 C CA . LYS A 1 169 ? -15.644 4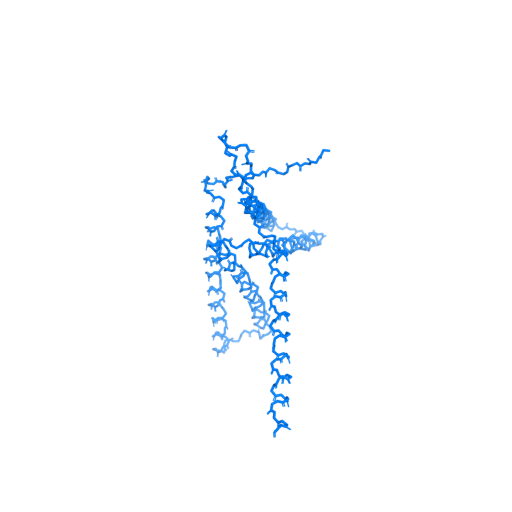.453 23.377 1.00 76.94 169 LYS A CA 1
ATOM 1331 C C . LYS A 1 169 ? -16.814 3.516 23.687 1.00 76.94 169 LYS A C 1
ATOM 1333 O O . LYS A 1 169 ? -17.470 3.699 24.705 1.00 76.94 169 LYS A O 1
ATOM 1338 N N . ASN A 1 170 ? -17.064 2.504 22.854 1.00 70.75 170 ASN A N 1
ATOM 1339 C CA . ASN A 1 170 ? -18.123 1.518 23.106 1.00 70.75 170 ASN A CA 1
ATOM 1340 C C . ASN A 1 170 ? -17.831 0.593 24.303 1.00 70.75 170 ASN A C 1
ATOM 1342 O O . ASN A 1 170 ? -18.717 -0.144 24.715 1.00 70.75 170 ASN A O 1
ATOM 1346 N N . CYS A 1 171 ? -16.632 0.633 24.886 1.00 61.12 171 CYS A N 1
ATOM 1347 C CA . CYS A 1 171 ? -16.330 -0.062 26.139 1.00 61.12 171 CYS A CA 1
ATOM 1348 C C . CYS A 1 171 ? -16.864 0.664 27.391 1.00 61.12 171 CYS A C 1
ATOM 1350 O O . CYS A 1 171 ? -16.772 0.125 28.490 1.00 61.12 171 CYS A O 1
ATOM 1352 N N . GLN A 1 172 ? -17.439 1.865 27.245 1.00 55.94 172 GLN A N 1
ATOM 1353 C CA . GLN A 1 172 ? -18.178 2.561 28.302 1.00 55.94 172 GLN A CA 1
ATOM 1354 C C . GLN A 1 172 ? -19.664 2.606 27.947 1.00 55.94 172 GLN A C 1
ATOM 1356 O O . GLN A 1 172 ? -20.173 3.592 27.417 1.00 55.94 172 GLN A O 1
ATOM 1361 N N . PHE A 1 173 ? -20.382 1.531 28.262 1.00 58.34 173 PHE A N 1
ATOM 1362 C CA . PHE A 1 173 ? -21.835 1.610 28.360 1.00 58.34 173 PHE A CA 1
ATOM 1363 C C . PHE A 1 173 ? -22.188 2.128 29.759 1.00 58.34 173 PHE A C 1
ATOM 1365 O O . PHE A 1 173 ? -21.939 1.454 30.761 1.00 58.34 173 PHE A O 1
ATOM 1372 N N . SER A 1 174 ? -22.756 3.334 29.838 1.00 52.53 174 SER A N 1
ATOM 1373 C CA . SER A 1 174 ? -23.495 3.772 31.021 1.00 52.53 174 SER A CA 1
ATOM 1374 C C . SER A 1 174 ? -24.981 3.565 30.752 1.00 52.53 174 SER A C 1
ATOM 1376 O O . SER A 1 174 ? -25.552 4.119 29.812 1.00 52.53 174 SER A O 1
ATOM 1378 N N . PHE A 1 175 ? -25.611 2.716 31.557 1.00 60.19 175 PHE A N 1
ATOM 1379 C CA . PHE A 1 175 ? -27.064 2.643 31.584 1.00 60.19 175 PHE A CA 1
ATOM 1380 C C . PHE A 1 175 ? -27.538 3.647 32.628 1.00 60.19 175 PHE A C 1
ATOM 1382 O O . PHE A 1 175 ? -27.371 3.441 33.829 1.00 60.19 175 PHE A O 1
ATOM 1389 N N . VAL A 1 176 ? -28.103 4.758 32.161 1.00 54.59 176 VAL A N 1
ATOM 1390 C CA . VAL A 1 176 ? -28.821 5.693 33.027 1.00 54.59 176 VAL A CA 1
ATOM 1391 C C . VAL A 1 176 ? -30.242 5.159 33.147 1.00 54.59 176 VAL A C 1
ATOM 1393 O O . VAL A 1 176 ? -31.072 5.355 32.262 1.00 54.59 176 VAL A O 1
ATOM 1396 N N . ASN A 1 177 ? -30.510 4.402 34.210 1.00 67.50 177 ASN A N 1
ATOM 1397 C CA . ASN A 1 177 ? -31.872 4.007 34.527 1.00 67.50 177 ASN A CA 1
ATOM 1398 C C . ASN A 1 177 ? -32.604 5.231 35.091 1.00 67.50 177 ASN A C 1
ATOM 1400 O O . ASN A 1 177 ? -32.356 5.633 36.218 1.00 67.50 177 ASN A O 1
ATOM 1404 N N . HIS A 1 178 ? -33.519 5.829 34.332 1.00 69.44 178 HIS A N 1
ATOM 1405 C CA . HIS A 1 178 ? -34.278 6.988 34.815 1.00 69.44 178 HIS A CA 1
ATOM 1406 C C . HIS A 1 178 ? -35.223 6.668 35.991 1.00 69.44 178 HIS A C 1
ATOM 1408 O O . HIS A 1 178 ? -35.709 7.593 36.633 1.00 69.44 178 HIS A O 1
ATOM 1414 N N . ALA A 1 179 ? -35.473 5.386 36.290 1.00 74.00 179 ALA A N 1
ATOM 1415 C CA . ALA A 1 179 ? -36.301 4.950 37.416 1.00 74.00 179 ALA A CA 1
ATOM 1416 C C . ALA A 1 179 ? -35.502 4.618 38.693 1.00 74.00 179 ALA A C 1
ATOM 1418 O O . ALA A 1 179 ? -36.101 4.440 39.749 1.00 74.00 179 ALA A O 1
ATOM 1419 N N . ALA A 1 180 ? -34.170 4.527 38.618 1.00 60.25 180 ALA A N 1
ATOM 1420 C CA . ALA A 1 180 ? -33.306 4.274 39.767 1.00 60.25 180 ALA A CA 1
ATOM 1421 C C . ALA A 1 180 ? -32.122 5.244 39.716 1.00 60.25 180 ALA A C 1
ATOM 1423 O O . ALA A 1 180 ? -31.319 5.170 38.794 1.00 60.25 180 ALA A O 1
ATOM 1424 N N . GLU A 1 181 ? -31.971 6.121 40.711 1.00 67.12 181 GLU A N 1
ATOM 1425 C CA . GLU A 1 181 ? -30.902 7.143 40.782 1.00 67.12 181 GLU A CA 1
ATOM 1426 C C . GLU A 1 181 ? -29.459 6.580 40.763 1.00 67.12 181 GLU A C 1
ATOM 1428 O O . GLU A 1 181 ? -28.486 7.332 40.782 1.00 67.12 181 GLU A O 1
ATOM 1433 N N . ALA A 1 182 ? -29.283 5.258 40.689 1.00 63.19 182 ALA A N 1
ATOM 1434 C CA . ALA A 1 182 ? -27.989 4.608 40.569 1.00 63.19 182 ALA A CA 1
ATOM 1435 C C . ALA A 1 182 ? -27.527 4.531 39.099 1.00 63.19 182 ALA A C 1
ATOM 1437 O O . ALA A 1 182 ? -28.017 3.725 38.305 1.00 63.19 182 ALA A O 1
ATOM 1438 N N . ALA A 1 183 ? -26.521 5.334 38.746 1.00 59.66 183 ALA A N 1
ATOM 1439 C CA . ALA A 1 183 ? -25.803 5.210 37.481 1.00 59.66 183 ALA A CA 1
ATOM 1440 C C . ALA A 1 183 ? -24.876 3.983 37.518 1.00 59.66 183 ALA A C 1
ATOM 1442 O O . ALA A 1 183 ? -23.815 4.008 38.144 1.00 59.66 183 ALA A O 1
ATOM 1443 N N . CYS A 1 184 ? -25.249 2.904 36.828 1.00 63.69 184 CYS A N 1
ATOM 1444 C CA . CYS A 1 184 ? -24.377 1.743 36.685 1.00 63.69 184 CYS A CA 1
ATOM 1445 C C . CYS A 1 184 ? -23.434 1.976 35.496 1.00 63.69 184 CYS A C 1
ATOM 1447 O O . CYS A 1 184 ? -23.869 2.066 34.344 1.00 63.69 184 CYS A O 1
ATOM 1449 N N . THR A 1 185 ? -22.136 2.103 35.774 1.00 65.69 185 THR A N 1
ATOM 1450 C CA . THR A 1 185 ? -21.098 2.214 34.741 1.00 65.69 185 THR A CA 1
ATOM 1451 C C . THR A 1 185 ? -20.287 0.928 34.719 1.00 65.69 185 THR A C 1
ATOM 1453 O O . THR A 1 185 ? -19.648 0.570 35.704 1.00 65.69 185 THR A O 1
ATOM 1456 N N . MET A 1 186 ? -20.327 0.205 33.600 1.00 60.12 186 MET A N 1
ATOM 1457 C CA . MET A 1 186 ? -19.423 -0.918 33.382 1.00 60.12 186 MET A CA 1
ATOM 1458 C C . MET A 1 186 ? -18.164 -0.360 32.719 1.00 60.12 186 MET A C 1
ATOM 1460 O O . MET A 1 186 ? -18.219 0.113 31.585 1.00 60.12 186 MET A O 1
ATOM 1464 N N . ARG A 1 187 ? -17.039 -0.363 33.440 1.00 63.53 187 ARG A N 1
ATOM 1465 C CA . ARG A 1 187 ? -15.721 -0.142 32.835 1.00 63.53 187 ARG A CA 1
ATOM 1466 C C . ARG A 1 187 ? -15.212 -1.489 32.342 1.00 63.53 187 ARG A C 1
ATOM 1468 O O . ARG A 1 187 ? -15.171 -2.441 33.118 1.00 63.53 187 ARG A O 1
ATOM 1475 N N . CYS A 1 188 ? -14.836 -1.585 31.069 1.00 61.94 188 CYS A N 1
ATOM 1476 C CA . CYS A 1 188 ? -13.995 -2.700 30.651 1.00 61.94 188 CYS A CA 1
ATOM 1477 C C . CYS A 1 188 ? -12.683 -2.656 31.450 1.00 61.94 188 CYS A C 1
ATOM 1479 O O . CYS A 1 188 ? -12.196 -1.557 31.719 1.00 61.94 188 CYS A O 1
ATOM 1481 N N . PRO A 1 189 ? -12.126 -3.813 31.845 1.00 60.91 189 PRO A N 1
ATOM 1482 C CA . PRO A 1 189 ? -10.793 -3.849 32.422 1.00 60.91 189 PRO A CA 1
ATOM 1483 C C . PRO A 1 189 ? -9.832 -3.209 31.421 1.00 60.91 189 PRO A C 1
ATOM 1485 O O . PRO A 1 189 ? -9.807 -3.596 30.249 1.00 60.91 189 PRO A O 1
ATOM 1488 N N . ASP A 1 190 ? -9.104 -2.190 31.868 1.00 57.88 190 ASP A N 1
ATOM 1489 C CA . ASP A 1 190 ? -8.075 -1.553 31.058 1.00 57.88 190 ASP A CA 1
ATOM 1490 C C . ASP A 1 190 ? -7.060 -2.623 30.624 1.00 57.88 190 ASP A C 1
ATOM 1492 O O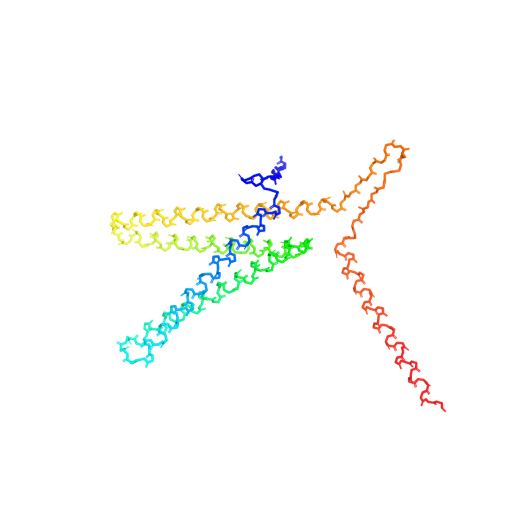 . ASP A 1 190 ? -6.751 -3.552 31.368 1.00 57.88 190 ASP A O 1
ATOM 1496 N N . GLU A 1 191 ? -6.552 -2.527 29.398 1.00 54.16 191 GLU A N 1
ATOM 1497 C CA . GLU A 1 191 ? -5.636 -3.515 28.801 1.00 54.16 191 GLU A CA 1
ATOM 1498 C C . GLU A 1 191 ? -4.343 -3.684 29.638 1.00 54.16 191 GLU A C 1
ATOM 1500 O O . GLU A 1 191 ? -3.747 -4.761 29.668 1.00 54.16 191 GLU A O 1
ATOM 1505 N N . GLU A 1 192 ? -3.971 -2.660 30.417 1.00 54.19 192 GLU A N 1
ATOM 1506 C CA . GLU A 1 192 ? -2.917 -2.729 31.440 1.00 54.19 192 GLU A CA 1
ATOM 1507 C C . GLU A 1 192 ? -3.280 -3.656 32.607 1.00 54.19 192 GLU A C 1
ATOM 1509 O O . GLU A 1 192 ? -2.430 -4.410 33.075 1.00 54.19 192 GLU A O 1
ATOM 1514 N N . ALA A 1 193 ? -4.543 -3.687 33.037 1.00 51.09 193 ALA A N 1
ATOM 1515 C CA . ALA A 1 193 ? -4.992 -4.578 34.101 1.00 51.09 193 ALA A CA 1
ATOM 1516 C C . ALA A 1 193 ? -4.938 -6.051 33.671 1.00 51.09 193 ALA A C 1
ATOM 1518 O O . ALA A 1 193 ? -4.675 -6.899 34.518 1.00 51.09 193 ALA A O 1
ATOM 1519 N N . ILE A 1 194 ? -5.116 -6.359 32.377 1.00 51.31 194 ILE A N 1
ATOM 1520 C CA . ILE A 1 194 ? -5.015 -7.727 31.828 1.00 51.31 194 ILE A CA 1
ATOM 1521 C C . ILE A 1 194 ? -3.559 -8.207 31.813 1.00 51.31 194 ILE A C 1
ATOM 1523 O O . ILE A 1 194 ? -3.285 -9.349 32.183 1.00 51.31 194 ILE A O 1
ATOM 1527 N N . HIS A 1 195 ? -2.612 -7.339 31.445 1.00 51.03 195 HIS A N 1
ATOM 1528 C CA . HIS A 1 195 ? -1.187 -7.666 31.531 1.00 51.03 195 HIS A CA 1
ATOM 1529 C C . HIS A 1 195 ? -0.715 -7.826 32.981 1.00 51.03 195 HIS A C 1
ATOM 1531 O O . HIS A 1 195 ? 0.076 -8.727 33.256 1.00 51.03 195 HIS A O 1
ATOM 1537 N N . VAL A 1 196 ? -1.242 -7.023 33.912 1.00 57.81 196 VAL A N 1
ATOM 1538 C CA . VAL A 1 196 ? -0.965 -7.175 35.348 1.00 57.81 196 VAL A CA 1
ATOM 1539 C C . VAL A 1 196 ? -1.573 -8.469 35.892 1.00 57.81 196 VAL A C 1
ATOM 1541 O O . VAL A 1 196 ? -0.857 -9.226 36.531 1.00 57.81 196 VAL A O 1
ATOM 1544 N N . THR A 1 197 ? -2.822 -8.818 35.556 1.00 56.75 197 THR A N 1
ATOM 1545 C CA . THR A 1 197 ? -3.417 -10.087 36.031 1.00 56.75 197 THR A CA 1
ATOM 1546 C C . THR A 1 197 ? -2.761 -11.319 35.414 1.00 56.75 197 THR A C 1
ATOM 1548 O O . THR A 1 197 ? -2.645 -12.341 36.085 1.00 56.75 197 THR A O 1
ATOM 1551 N N . GLN A 1 198 ? -2.313 -11.265 34.154 1.00 57.19 198 GLN A N 1
ATOM 1552 C CA . GLN A 1 198 ? -1.547 -12.369 33.566 1.00 57.19 198 GLN A CA 1
ATOM 1553 C C . GLN A 1 198 ? -0.147 -12.492 34.173 1.00 57.19 198 GLN A C 1
ATOM 1555 O O . GLN A 1 198 ? 0.321 -13.614 34.364 1.00 57.19 198 GLN A O 1
ATOM 1560 N N . ALA A 1 199 ? 0.508 -11.374 34.497 1.00 59.72 199 ALA A N 1
ATOM 1561 C CA . ALA A 1 199 ? 1.775 -11.387 35.218 1.00 59.72 199 ALA A CA 1
ATOM 1562 C C . ALA A 1 199 ? 1.595 -11.929 36.645 1.00 59.72 199 ALA A C 1
ATOM 1564 O O . ALA A 1 199 ? 2.336 -12.819 37.041 1.00 59.72 199 ALA A O 1
ATOM 1565 N N . GLU A 1 200 ? 0.565 -11.494 37.374 1.00 66.25 200 GLU A N 1
ATOM 1566 C CA . GLU A 1 200 ? 0.247 -11.980 38.722 1.00 66.25 200 GLU A CA 1
ATOM 1567 C C . GLU A 1 200 ? -0.116 -13.470 38.730 1.00 66.25 200 GLU A C 1
ATOM 1569 O O . GLU A 1 200 ? 0.423 -14.219 39.540 1.00 66.25 200 GLU A O 1
ATOM 1574 N N . MET A 1 201 ? -0.935 -13.946 37.783 1.00 68.19 201 MET A N 1
ATOM 1575 C CA . MET A 1 201 ? -1.243 -15.379 37.658 1.00 68.19 201 MET A CA 1
ATOM 1576 C C . MET A 1 201 ? -0.021 -16.223 37.277 1.00 68.19 201 MET A C 1
ATOM 1578 O O . MET A 1 201 ? 0.039 -17.403 37.633 1.00 68.19 201 MET A O 1
ATOM 1582 N N . LYS A 1 202 ? 0.940 -15.656 36.537 1.00 75.44 202 LYS A N 1
ATOM 1583 C CA . LYS A 1 202 ? 2.195 -16.340 36.213 1.00 75.44 202 LYS A CA 1
ATOM 1584 C C . LYS A 1 202 ? 3.089 -16.444 37.452 1.00 75.44 202 LYS A C 1
ATOM 1586 O O . LYS A 1 202 ? 3.534 -17.546 37.762 1.00 75.44 202 LYS A O 1
ATOM 1591 N N . THR A 1 203 ? 3.245 -15.356 38.206 1.00 76.44 203 THR A N 1
ATOM 1592 C CA . THR A 1 203 ? 3.990 -15.343 39.473 1.00 76.44 203 THR A CA 1
ATOM 1593 C C . THR A 1 203 ? 3.376 -16.306 40.493 1.00 76.44 203 THR A C 1
ATOM 1595 O O . THR A 1 203 ? 4.089 -17.073 41.134 1.00 76.44 203 THR A O 1
ATOM 1598 N N . GLU A 1 204 ? 2.045 -16.354 40.613 1.00 75.62 204 GLU A N 1
ATOM 1599 C CA . GLU A 1 204 ? 1.370 -17.240 41.572 1.00 75.62 204 GLU A CA 1
ATOM 1600 C C . GLU A 1 204 ? 1.505 -18.734 41.212 1.00 75.62 204 GLU A C 1
ATOM 1602 O O . GLU A 1 204 ? 1.500 -19.585 42.104 1.00 75.62 204 GLU A O 1
ATOM 1607 N N . ARG A 1 205 ? 1.656 -19.077 39.921 1.00 76.50 205 ARG A N 1
ATOM 1608 C CA . ARG A 1 205 ? 1.992 -20.451 39.499 1.00 76.50 205 ARG A CA 1
ATOM 1609 C C . ARG A 1 205 ? 3.434 -20.811 39.825 1.00 76.50 205 ARG A C 1
ATOM 1611 O O . ARG A 1 205 ? 3.648 -21.857 40.424 1.00 76.50 205 ARG A O 1
ATOM 1618 N N . GLU A 1 206 ? 4.383 -19.934 39.504 1.00 79.38 206 GLU A N 1
ATOM 1619 C CA . GLU A 1 206 ? 5.805 -20.154 39.802 1.00 79.38 206 GLU A CA 1
ATOM 1620 C C . GLU A 1 206 ? 6.027 -20.337 41.316 1.00 79.38 206 GLU A C 1
ATOM 1622 O O . GLU A 1 206 ? 6.706 -21.271 41.736 1.00 79.38 206 GLU A O 1
ATOM 1627 N N . THR A 1 207 ? 5.330 -19.553 42.149 1.00 79.75 207 THR A N 1
ATOM 1628 C CA . THR A 1 207 ? 5.420 -19.686 43.616 1.00 79.75 207 THR A CA 1
ATOM 1629 C C . THR A 1 207 ? 4.833 -21.012 44.126 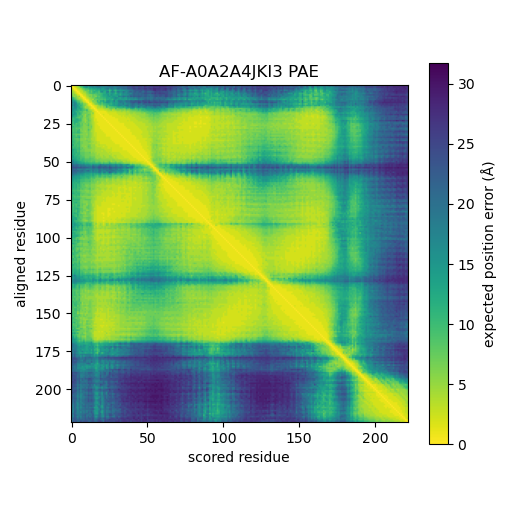1.00 79.75 207 THR A C 1
ATOM 1631 O O . THR A 1 207 ? 5.356 -21.606 45.068 1.00 79.75 207 THR A O 1
ATOM 1634 N N . LYS A 1 208 ? 3.741 -21.508 43.522 1.00 82.56 208 LYS A N 1
ATOM 1635 C CA . LYS A 1 208 ? 3.138 -22.802 43.899 1.00 82.56 208 LYS A CA 1
ATOM 1636 C C . LYS A 1 208 ? 4.001 -23.985 43.475 1.00 82.56 208 LYS A C 1
ATOM 1638 O O . LYS A 1 208 ? 4.039 -24.978 44.202 1.00 82.56 208 LYS A O 1
ATOM 1643 N N . ASP A 1 209 ? 4.692 -23.880 42.345 1.00 82.69 209 ASP A N 1
ATOM 1644 C CA . ASP A 1 209 ? 5.591 -24.926 41.863 1.00 82.69 209 ASP A CA 1
ATOM 1645 C C . ASP A 1 209 ? 6.837 -25.047 42.765 1.00 82.69 209 ASP A C 1
ATOM 1647 O O . ASP A 1 209 ? 7.147 -26.157 43.205 1.00 82.69 209 ASP A O 1
ATOM 1651 N N . GLU A 1 210 ? 7.454 -23.931 43.182 1.00 83.44 210 GLU A N 1
ATOM 1652 C CA . GLU A 1 210 ? 8.572 -23.931 44.150 1.00 83.44 210 GLU A CA 1
ATOM 1653 C C . GLU A 1 210 ? 8.173 -24.499 45.523 1.00 83.44 210 GLU A C 1
ATOM 1655 O O . GLU A 1 210 ? 8.925 -25.246 46.166 1.00 83.44 210 GLU A O 1
ATOM 1660 N N . GLN A 1 211 ? 6.962 -24.182 45.987 1.00 81.50 211 GLN A N 1
ATOM 1661 C CA . GLN A 1 211 ? 6.462 -24.668 47.272 1.00 81.50 211 GLN A CA 1
ATOM 1662 C C . GLN A 1 211 ? 6.164 -26.178 47.238 1.00 81.50 211 GLN A C 1
ATOM 1664 O O . GLN A 1 211 ? 6.388 -26.880 48.228 1.00 81.50 211 GLN A O 1
ATOM 1669 N N . ASN A 1 212 ? 5.706 -26.699 46.095 1.00 83.88 212 ASN A N 1
ATOM 1670 C CA . ASN A 1 212 ? 5.502 -28.135 45.890 1.00 83.88 212 ASN A CA 1
ATOM 1671 C C . ASN A 1 212 ? 6.825 -28.902 45.766 1.00 83.88 212 ASN A C 1
ATOM 1673 O O . ASN A 1 212 ? 6.923 -30.032 46.246 1.00 83.88 212 ASN A O 1
ATOM 1677 N N . GLU A 1 213 ? 7.844 -28.310 45.143 1.00 86.31 213 GLU A N 1
ATOM 1678 C CA . GLU A 1 213 ? 9.174 -28.914 45.026 1.00 86.31 213 GLU A CA 1
ATOM 1679 C C . GLU A 1 213 ? 9.871 -29.006 46.392 1.00 86.31 213 GLU A C 1
ATOM 1681 O O . GLU A 1 213 ? 10.375 -30.066 46.770 1.00 86.31 213 GLU A O 1
ATOM 1686 N N . SER A 1 214 ? 9.768 -27.948 47.202 1.00 82.50 214 SER A N 1
ATOM 1687 C CA . SER A 1 214 ? 10.278 -27.925 48.580 1.00 82.50 214 SER A CA 1
ATOM 1688 C C . SER A 1 214 ? 9.603 -28.971 49.479 1.00 82.50 214 SER A C 1
ATOM 1690 O O . SER A 1 214 ? 10.243 -29.565 50.346 1.00 82.50 214 SER A O 1
ATOM 1692 N N . ARG A 1 215 ? 8.308 -29.242 49.262 1.00 83.81 215 ARG A N 1
ATOM 1693 C CA . ARG A 1 215 ? 7.568 -30.269 50.009 1.00 83.81 215 ARG A CA 1
ATOM 1694 C C . ARG A 1 215 ? 8.036 -31.687 49.668 1.00 83.81 215 ARG A C 1
ATOM 1696 O O . ARG A 1 215 ? 8.207 -32.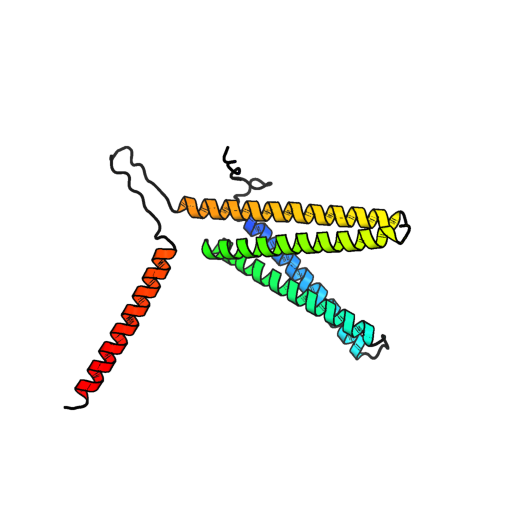496 50.574 1.00 83.81 215 ARG A O 1
ATOM 1703 N N . LYS A 1 216 ? 8.308 -31.971 48.391 1.00 82.81 216 LYS A N 1
ATOM 1704 C CA . LYS A 1 216 ? 8.810 -33.284 47.948 1.00 82.81 216 LYS A CA 1
ATOM 1705 C C . LYS A 1 216 ? 10.209 -33.606 48.479 1.00 82.81 216 LYS A C 1
ATOM 1707 O O . LYS A 1 216 ? 10.498 -34.769 48.733 1.00 82.81 216 LYS A O 1
ATOM 1712 N N . LEU A 1 217 ? 11.064 -32.599 48.663 1.00 81.94 217 LEU A N 1
ATOM 1713 C CA . LEU A 1 217 ? 12.403 -32.779 49.240 1.00 81.94 217 LEU A CA 1
ATOM 1714 C C . LEU A 1 217 ? 12.367 -33.158 50.728 1.00 81.94 217 LEU A C 1
ATOM 1716 O O . LEU A 1 217 ? 13.212 -33.928 51.173 1.00 81.94 217 LEU A O 1
ATOM 1720 N N . ASN A 1 218 ? 11.379 -32.670 51.483 1.00 79.44 218 ASN A N 1
ATOM 1721 C CA . ASN A 1 218 ? 11.229 -33.025 52.896 1.00 79.44 218 ASN A CA 1
ATOM 1722 C C . ASN A 1 218 ? 10.609 -34.416 53.107 1.00 79.44 218 ASN A C 1
ATOM 1724 O O . ASN A 1 218 ? 10.969 -35.083 54.067 1.00 79.44 218 ASN A O 1
ATOM 1728 N N . GLU A 1 219 ? 9.733 -34.881 52.211 1.00 81.06 219 GLU A N 1
ATOM 1729 C CA . GLU A 1 219 ? 9.112 -36.217 52.305 1.00 81.06 219 GLU A CA 1
ATOM 1730 C C . GLU A 1 219 ? 10.055 -37.365 51.875 1.00 81.06 219 GLU A C 1
ATOM 1732 O O . GLU A 1 219 ? 9.736 -38.530 52.084 1.00 81.06 219 GLU A O 1
ATOM 1737 N N . GLY A 1 220 ? 11.218 -37.065 51.282 1.00 75.44 220 GLY A N 1
ATOM 1738 C CA . GLY A 1 220 ? 12.207 -38.068 50.855 1.00 75.44 220 GLY A CA 1
ATOM 1739 C C . GLY A 1 220 ? 13.316 -38.382 51.869 1.00 75.44 220 GLY A C 1
ATOM 1740 O O . GLY A 1 220 ? 14.187 -39.192 51.558 1.00 75.44 220 GLY A O 1
ATOM 1741 N N . ASN A 1 221 ? 13.320 -37.725 53.034 1.00 65.56 221 ASN A N 1
ATOM 1742 C CA . ASN A 1 221 ? 14.370 -37.833 54.059 1.00 65.56 221 ASN A CA 1
ATOM 1743 C C . ASN A 1 221 ? 13.887 -38.459 55.387 1.00 65.56 221 ASN A C 1
ATOM 1745 O O . ASN A 1 221 ? 14.650 -38.473 56.356 1.00 65.56 221 ASN A O 1
ATOM 1749 N N . GLU A 1 222 ? 12.650 -38.961 55.430 1.00 57.44 222 GLU A N 1
ATOM 1750 C CA . GLU A 1 222 ? 12.117 -39.830 56.496 1.00 57.44 222 GLU A CA 1
ATOM 1751 C C . GLU A 1 222 ? 12.165 -41.303 56.067 1.00 57.44 222 GLU A C 1
ATOM 1753 O O . GLU A 1 222 ? 12.491 -42.149 56.932 1.00 57.44 222 GLU A O 1
#

Nearest PDB structures (foldseek):
  5c1f-assembly1_B  TM=3.949E-01  e=7.132E-01  Schizosaccharomyces pombe 972h-
  7tvb-assembly1_A  TM=4.003E-01  e=6.371E+00  Homo sapiens
  6r1j-assembly1_D-2  TM=2.622E-01  e=2.843E+00  Aeromonas hydrophila J-1
  4nqi-assembly2_C  TM=2.857E-01  e=9.536E+00  Dictyostelium discoideum

Organism: Heliothis virescens (NCBI:txid7102)

Sequence (222 aa):
MKGEIPVCTRCCFCLPLRRGLLAWGYLKLIVDTLYIAFVSDSLLETILYSLNGINRPSGLLYSELTVALILLSLFLTDFVATTIFVVGGHTKNATLIRVFYIFSISIFVSTILLIALLFSLTVSDLSLQSFTPYEWLNLVVSYSAGFAILVIQCYFILLQRSEIIKLTKNCQFSFVNHAAEAACTMRCPDEEAIHVTQAEMKTERETKDEQNESRKLNEGNE

Mean predicted aligned error: 11.73 Å

Foldseek 3Di:
DPDDDDQPQADPVRPGLLVVLLVVLVVLLVVLVVVLVVLVVVLVVLVVCVVVPPDDPPVVSVVVNVVSVVVSVVSVVVSVLSVLCNVCSVVVPLVSLVVSLVVLVVVLVVLVVVLVVVVVVVVVVVVVDDDDPVVVVVVVVVVVVSVVVSVVSVVSSSSSVSSSVVSQVVQWDWDPPVVDNDTDTRHDPDPVVVVVVVVVVVVVVVVVVVVVVVVVVVVVPD

Solvent-accessible surface area (backbone atoms only — not comparable to full-atom values): 12656 Å² total; per-residue (Å²): 130,86,82,78,77,83,79,71,76,58,42,102,77,72,36,55,52,69,59,48,55,44,51,48,37,50,53,48,48,53,51,48,50,53,48,51,51,54,53,51,50,55,49,49,51,55,50,51,47,58,71,70,65,59,88,63,67,63,72,59,53,56,51,52,52,51,52,51,51,53,52,49,54,52,53,50,52,52,45,52,54,42,50,52,41,43,52,18,65,71,70,69,40,65,68,51,48,51,54,46,49,55,48,50,49,50,51,50,52,53,49,52,52,50,54,51,50,53,49,53,53,54,54,57,52,55,75,76,48,89,78,52,75,66,56,52,51,52,51,53,52,51,51,53,51,52,49,51,51,50,54,52,52,50,49,50,53,54,50,52,52,42,50,52,54,50,58,62,52,66,44,57,53,66,54,77,48,92,89,42,96,63,73,51,70,51,74,62,82,52,74,67,54,53,56,50,51,53,49,50,56,50,52,55,48,56,54,51,51,54,56,52,53,57,50,55,61,62,72,74,76,120

Radius of gyration: 27.66 Å; Cα contacts (8 Å, |Δi|>4): 98; chains: 1; bounding box: 61×66×81 Å

Secondary structure (DSSP, 8-state):
---------S-TTS--HHHHHHHHHHHHHHHHHHHHHHHHHHHHHHHHHHHTT----HHHHHHHHHHHHHHHHHHHHHHHHHHHHHHHHHHT-HHHHHHHHHHHHHHHHHHHHHHHHHHHHHHHHHHHSPPPHHHHHHHHHHHHHHHHHHHHHHHHHHHHHHHHHHHHHTTEEEE--TTSS--EEEEPPPHHHHHHHHHHHHHHHHHHHHHHHHHHHHHT--